Protein AF-A0A0T5X8V4-F1 (afdb_monomer_lite)

Secondary structure (DSSP, 8-state):
---GGGG------TT-HHHHS-HHHHHHHHHHHHHHHHH---HHHHHHHHHHHHHHHHHHT--HHHHHHHHHHHHHHHHHHHHHHHHHSTTHHHHHHHHHHHHHHHHHHHHHHHHHS-HHHHHHHHHHTT--HHHHHHHHHHHHHHHHHHHHHHHHHHHHHHTT----SSHHHHHHHHHHHHHHHHHHHHHHHHHHHHHHHTT--S--PPP-------HHHHHHHHHHHHHHHHGGG-

Organism: NCBI:txid592015

Radius of gyration: 22.68 Å; chains: 1; bounding box: 52×46×52 Å

InterPro domains:
  IPR003339 ABC/ECF transporter, transmembrane component [PF02361] (16-206)
  IPR003339 ABC/ECF transporter, transmembrane component [cd16914] (23-236)
  IPR012809 Cobalt ECF transporter T component CbiQ [TIGR02454] (22-202)
  IPR051611 Energy-coupling factor transporter component [PTHR34857] (12-236)

pLDDT: mean 85.08, std 11.89, range [42.22, 97.19]

Foldseek 3Di:
DPPCCVVPDPPQPPDFLLLLDQLLLLVVLLVLLLVQLVPDQDPVLLVLLLVLLVVLLVRLPPPVVVVVVVVVVVVVVLVVQVVPQVVPDDCSVVVSVSVNSSVNSSVSSVVSSPNNADPLSNLVSCVVVVNDQLVSVVVVCCVVCVVVLSVLLVVLVVVCVVVVDDDDPDPVNVVSVVVSVVVSVVVVVVVVVVVVVVCVVVVNPSGDDRDDDDRDDDPVSVVVSVVSVVSSVVSVVD

Sequence (238 aa):
MINVSYINYHSKPKGSFLERIPPYVKLLLTFSVALCVALLNSLMAQIFLLMYSIALVGLSGVPVKRLLKRLMAVDGFVLMLWLTLPFSSEGGVATATLITIRIHAAVLAFMALLQTTSMPEILQALCQLRFPSKLVALLHFTYRYIHVLAEEASRIHRSMALRGFEPSLNLRTFRAYGYLIGMLLLRSFVRSQRVYNAMLLRGFNGTYTFLTFKSRLSRPDFLKLAVLYALLVGCLMV

Structure (mmCIF, N/CA/C/O backbone):
data_AF-A0A0T5X8V4-F1
#
_entry.id   AF-A0A0T5X8V4-F1
#
loop_
_atom_site.group_PDB
_atom_site.id
_atom_site.type_symbol
_atom_site.label_atom_id
_atom_site.label_alt_id
_atom_site.label_comp_id
_atom_site.label_asym_id
_atom_site.label_entity_id
_atom_site.label_seq_id
_atom_site.pdbx_PDB_ins_code
_atom_site.Cartn_x
_atom_site.Cartn_y
_atom_site.Cartn_z
_atom_site.occupancy
_atom_site.B_iso_or_equiv
_atom_site.auth_seq_id
_atom_site.auth_comp_id
_atom_site.auth_asym_id
_atom_site.auth_atom_id
_atom_site.pdbx_PDB_model_num
ATOM 1 N N . MET A 1 1 ? -7.182 15.606 12.091 1.00 47.34 1 MET A N 1
ATOM 2 C CA . MET A 1 1 ? -7.275 15.651 10.610 1.00 47.34 1 MET A CA 1
ATOM 3 C C . MET A 1 1 ? -7.054 14.284 9.934 1.00 47.34 1 MET A C 1
ATOM 5 O O . MET A 1 1 ? -6.603 14.240 8.799 1.00 47.34 1 MET A O 1
ATOM 9 N N . ILE A 1 2 ? -7.419 13.149 10.554 1.00 42.22 2 ILE A N 1
ATOM 10 C CA . ILE A 1 2 ? -7.284 11.834 9.897 1.00 42.22 2 ILE A CA 1
ATOM 11 C C . ILE A 1 2 ? -8.612 11.495 9.217 1.00 42.22 2 ILE A C 1
ATOM 13 O O . ILE A 1 2 ? -9.464 10.805 9.773 1.00 42.22 2 ILE A O 1
ATOM 17 N N . ASN A 1 3 ? -8.825 12.047 8.023 1.00 45.09 3 ASN A N 1
ATOM 18 C CA . ASN A 1 3 ? -9.970 11.669 7.208 1.00 45.09 3 ASN A CA 1
ATOM 19 C C . ASN A 1 3 ? -9.673 10.313 6.544 1.00 45.09 3 ASN A C 1
ATOM 21 O O . ASN A 1 3 ? -9.071 10.243 5.479 1.00 45.09 3 ASN A O 1
ATOM 25 N N . VAL A 1 4 ? -10.079 9.220 7.189 1.00 54.28 4 VAL A N 1
ATOM 26 C CA . VAL A 1 4 ? -9.905 7.853 6.661 1.00 54.28 4 VAL A CA 1
ATOM 27 C C . VAL A 1 4 ? -10.948 7.507 5.589 1.00 54.28 4 VAL A C 1
ATOM 29 O O . VAL A 1 4 ? -10.882 6.438 4.984 1.00 54.28 4 VAL A O 1
ATOM 32 N N . SER A 1 5 ? -11.859 8.433 5.247 1.00 48.69 5 SER A N 1
ATOM 33 C CA . SER A 1 5 ? -12.747 8.240 4.090 1.00 48.69 5 SER A CA 1
ATOM 34 C C . SER A 1 5 ? -11.973 8.131 2.771 1.00 48.69 5 SER A C 1
ATOM 36 O O . SER A 1 5 ? -12.449 7.459 1.863 1.00 48.69 5 SER A O 1
ATOM 38 N N . TYR A 1 6 ? -10.734 8.647 2.695 1.00 48.97 6 TYR A N 1
ATOM 39 C CA . TYR A 1 6 ? -9.860 8.454 1.532 1.00 48.97 6 TYR A CA 1
ATOM 40 C C . TYR A 1 6 ? -9.371 6.999 1.344 1.00 48.97 6 TYR A C 1
ATOM 42 O O . TYR A 1 6 ? -8.784 6.690 0.311 1.00 48.97 6 TYR A O 1
ATOM 50 N N . ILE A 1 7 ? -9.589 6.092 2.306 1.00 49.06 7 ILE A N 1
ATOM 51 C CA . ILE A 1 7 ? -9.315 4.649 2.135 1.00 49.06 7 ILE A CA 1
ATOM 52 C C . ILE A 1 7 ? -10.503 3.940 1.453 1.00 49.06 7 ILE A C 1
ATOM 54 O O . ILE A 1 7 ? -10.342 2.869 0.874 1.00 49.06 7 ILE A O 1
ATOM 58 N N . ASN A 1 8 ? -11.682 4.570 1.422 1.00 48.00 8 ASN A N 1
ATOM 59 C CA . ASN A 1 8 ? -12.880 4.062 0.757 1.00 48.00 8 ASN A CA 1
ATOM 60 C C . ASN A 1 8 ? -13.023 4.677 -0.650 1.00 48.00 8 ASN A C 1
ATOM 62 O O . ASN A 1 8 ? -13.881 5.520 -0.895 1.00 48.00 8 ASN A O 1
ATOM 66 N N . TYR A 1 9 ? -12.190 4.255 -1.605 1.00 43.94 9 TYR A N 1
ATOM 67 C CA . TYR A 1 9 ? -12.380 4.604 -3.022 1.00 43.94 9 TYR A CA 1
ATOM 68 C C . TYR A 1 9 ? -12.682 3.373 -3.871 1.00 43.94 9 TYR A C 1
ATOM 70 O O . TYR A 1 9 ? -11.860 2.918 -4.663 1.00 43.94 9 TYR A O 1
ATOM 78 N N . HIS A 1 10 ? -13.913 2.876 -3.766 1.00 49.22 10 HIS A N 1
ATOM 79 C CA . HIS A 1 10 ? -14.505 2.024 -4.794 1.00 49.22 10 HIS A CA 1
ATOM 80 C C . HIS A 1 10 ? -15.364 2.861 -5.738 1.00 49.22 10 HIS A C 1
ATOM 82 O O . HIS A 1 10 ? -16.586 2.858 -5.662 1.00 49.22 10 HIS A O 1
ATOM 88 N N . SER A 1 11 ? -14.722 3.543 -6.686 1.00 45.75 11 SER A N 1
ATOM 89 C CA . SER A 1 11 ? -15.355 3.766 -7.986 1.00 45.75 11 SER A CA 1
ATOM 90 C C . SER A 1 11 ? -14.866 2.665 -8.916 1.00 45.75 11 SER A C 1
ATOM 92 O O . SER A 1 11 ? -13.907 2.852 -9.668 1.00 45.75 11 SER A O 1
ATOM 94 N N . LYS A 1 12 ? -15.481 1.479 -8.791 1.00 53.62 12 LYS A N 1
ATOM 95 C CA . LYS A 1 12 ? -15.349 0.426 -9.801 1.00 53.62 12 LYS A CA 1
ATOM 96 C C . LYS A 1 12 ? -15.896 1.003 -11.113 1.00 53.62 12 LYS A C 1
ATOM 98 O O . LYS A 1 12 ? -17.077 1.362 -11.149 1.00 53.62 12 LYS A O 1
ATOM 103 N N . PRO A 1 13 ? -15.076 1.168 -12.161 1.00 49.25 13 PRO A N 1
ATOM 104 C CA . PRO A 1 13 ? -15.591 1.519 -13.467 1.00 49.25 13 PRO A CA 1
ATOM 105 C C . PRO A 1 13 ? -16.346 0.288 -13.962 1.00 49.25 13 PRO A C 1
ATOM 107 O O . PRO A 1 13 ? -15.758 -0.776 -14.132 1.00 49.25 13 PRO A O 1
ATOM 110 N N . LYS A 1 14 ? -17.665 0.418 -14.113 1.00 52.25 14 LYS A N 1
ATOM 111 C CA . LYS A 1 14 ? -18.530 -0.686 -14.532 1.00 52.25 14 LYS A CA 1
ATOM 112 C C . LYS A 1 14 ? -18.103 -1.153 -15.929 1.00 52.25 14 LYS A C 1
ATOM 114 O O . LYS A 1 14 ? -18.226 -0.384 -16.879 1.00 52.25 14 LYS A O 1
ATOM 119 N N . GLY A 1 15 ? -17.651 -2.403 -16.060 1.00 59.28 15 GLY A N 1
ATOM 120 C CA . GLY A 1 15 ? -17.604 -3.095 -17.357 1.00 59.28 15 GLY A CA 1
ATOM 121 C C . GLY A 1 15 ? -16.233 -3.302 -18.009 1.00 59.28 15 GLY A C 1
ATOM 122 O O . GLY A 1 15 ? -16.195 -3.732 -19.161 1.00 59.28 15 GLY A O 1
ATOM 123 N N . SER A 1 16 ? -15.116 -3.065 -17.314 1.00 64.94 16 SER A N 1
ATOM 124 C CA . SER A 1 16 ? -13.793 -3.421 -17.857 1.00 64.94 16 SER A CA 1
ATOM 125 C C . SER A 1 16 ? -13.593 -4.947 -17.912 1.00 64.94 16 SER A C 1
ATOM 127 O O . SER A 1 16 ? -13.991 -5.678 -17.004 1.00 64.94 16 SER A O 1
ATOM 129 N N . PHE A 1 17 ? -12.919 -5.440 -18.958 1.00 70.19 17 PHE A N 1
ATOM 130 C CA . PHE A 1 17 ? -12.467 -6.834 -19.076 1.00 70.19 17 PHE A CA 1
ATOM 131 C C . PHE A 1 17 ? -11.700 -7.303 -17.828 1.00 70.19 17 PHE A C 1
ATOM 133 O O . PHE A 1 17 ? -11.955 -8.388 -17.301 1.00 70.19 17 PHE A O 1
ATOM 140 N N . LEU A 1 18 ? -10.823 -6.440 -17.305 1.00 71.69 18 LEU A N 1
ATOM 141 C CA . LEU A 1 18 ? -10.041 -6.713 -16.105 1.00 71.69 18 LEU A CA 1
ATOM 142 C C . LEU A 1 18 ? -10.905 -6.838 -14.854 1.00 71.69 18 LEU A C 1
ATOM 144 O O . LEU A 1 18 ? -10.413 -7.363 -13.872 1.00 71.69 18 LEU A O 1
ATOM 148 N N . GLU A 1 19 ? -12.163 -6.401 -14.833 1.00 73.62 19 GLU A N 1
ATOM 149 C CA . GLU A 1 19 ? -13.047 -6.600 -13.678 1.00 73.62 19 GLU A CA 1
ATOM 150 C C . GLU A 1 19 ? -13.484 -8.069 -13.552 1.00 73.62 19 GLU A C 1
ATOM 152 O O . GLU A 1 19 ? -13.532 -8.602 -12.444 1.00 73.62 19 GLU A O 1
ATOM 157 N N . ARG A 1 20 ? -13.729 -8.739 -14.687 1.00 76.12 20 ARG A N 1
ATOM 158 C CA . ARG A 1 20 ? -14.299 -10.099 -14.763 1.00 76.12 20 ARG A CA 1
ATOM 159 C C . ARG A 1 20 ? -13.310 -11.208 -14.418 1.00 76.12 20 ARG A C 1
ATOM 161 O O . ARG A 1 20 ? -13.725 -12.301 -14.034 1.00 76.12 20 ARG A O 1
ATOM 168 N N . ILE A 1 21 ? -12.017 -10.932 -14.573 1.00 81.44 21 ILE A N 1
ATOM 169 C CA . ILE A 1 21 ? -10.941 -11.870 -14.248 1.00 81.44 21 ILE A CA 1
ATOM 170 C C . ILE A 1 21 ? -10.976 -12.177 -12.739 1.00 81.44 21 ILE A C 1
ATOM 172 O O . ILE A 1 21 ? -11.235 -11.271 -11.940 1.00 81.44 21 ILE A O 1
ATOM 176 N N . PRO A 1 22 ? -10.697 -13.422 -12.312 1.00 84.31 22 PRO A N 1
ATOM 177 C CA . PRO A 1 22 ? -10.619 -13.746 -10.899 1.00 84.31 22 PRO A CA 1
ATOM 178 C C . PRO A 1 22 ? -9.550 -12.907 -10.178 1.00 84.31 22 PRO A C 1
ATOM 180 O O . PRO A 1 22 ? -8.448 -12.735 -10.708 1.00 84.31 22 PRO A O 1
ATOM 183 N N . PRO A 1 23 ? -9.817 -12.438 -8.947 1.00 84.62 23 PRO A N 1
ATOM 184 C CA . PRO A 1 23 ? -8.870 -11.634 -8.173 1.00 84.62 23 PRO A CA 1
ATOM 185 C C . PRO A 1 23 ? -7.486 -12.276 -7.991 1.00 84.62 23 PRO A C 1
ATOM 187 O O . PRO A 1 23 ? -6.476 -11.581 -8.085 1.00 84.62 23 PRO A O 1
ATOM 190 N N . TYR A 1 24 ? -7.419 -13.600 -7.794 1.00 87.06 24 TYR A N 1
ATOM 191 C CA . TYR A 1 24 ? -6.148 -14.315 -7.618 1.00 87.06 24 TYR A CA 1
ATOM 192 C C . TYR A 1 24 ? -5.245 -14.245 -8.851 1.00 87.06 24 TYR A C 1
ATOM 194 O O . TYR A 1 24 ? -4.032 -14.120 -8.707 1.00 87.06 24 TYR A O 1
ATOM 202 N N . VAL A 1 25 ? -5.823 -14.254 -10.057 1.00 88.81 25 VAL A N 1
ATOM 203 C CA . VAL A 1 25 ? -5.044 -14.170 -11.298 1.00 88.81 25 VAL A CA 1
ATOM 204 C C . VAL A 1 25 ? -4.472 -12.770 -11.475 1.00 88.81 25 VAL A C 1
ATOM 206 O O . VAL A 1 25 ? -3.301 -12.630 -11.804 1.00 88.81 25 VAL A O 1
ATOM 209 N N . LYS A 1 26 ? -5.257 -11.723 -11.194 1.00 89.06 26 LYS A N 1
ATOM 210 C CA . LYS A 1 26 ? -4.759 -10.338 -11.244 1.00 89.06 26 LYS A CA 1
ATOM 211 C C . LYS A 1 26 ? -3.630 -10.119 -10.241 1.00 89.06 26 LYS A C 1
ATOM 213 O O . LYS A 1 26 ? -2.649 -9.464 -10.568 1.00 89.06 26 LYS A O 1
ATOM 218 N N . LEU A 1 27 ? -3.758 -10.681 -9.038 1.00 90.94 27 LEU A N 1
ATOM 219 C CA . LEU A 1 27 ? -2.730 -10.574 -8.008 1.00 90.94 27 LEU A CA 1
ATOM 220 C C . LEU A 1 27 ? -1.433 -11.275 -8.434 1.00 90.94 27 LEU A C 1
ATOM 222 O O . LEU A 1 27 ? -0.368 -10.670 -8.337 1.00 90.94 27 LEU A O 1
ATOM 226 N N . LEU A 1 28 ? -1.525 -12.500 -8.964 1.00 92.25 28 LEU A N 1
ATOM 227 C CA . LEU A 1 28 ? -0.372 -13.218 -9.518 1.00 92.25 28 LEU A CA 1
ATOM 228 C C . LEU A 1 28 ? 0.268 -12.461 -10.680 1.00 92.25 28 LEU A C 1
ATOM 230 O O . LEU A 1 28 ? 1.488 -12.390 -10.757 1.00 92.25 28 LEU A O 1
ATOM 234 N N . LEU A 1 29 ? -0.545 -11.869 -11.550 1.00 91.31 29 LEU A N 1
ATOM 235 C CA . LEU A 1 29 ? -0.077 -11.087 -12.682 1.00 91.31 29 LEU A CA 1
ATOM 236 C C . LEU A 1 29 ? 0.679 -9.825 -12.248 1.00 91.31 29 LEU A C 1
ATOM 238 O O . LEU A 1 29 ? 1.770 -9.542 -12.735 1.00 91.31 29 LEU A O 1
ATOM 242 N N . THR A 1 30 ? 0.115 -9.041 -11.332 1.00 91.62 30 THR A N 1
ATOM 243 C CA . THR A 1 30 ? 0.793 -7.845 -10.819 1.00 91.62 30 THR A CA 1
ATOM 244 C C . THR A 1 30 ? 2.065 -8.225 -10.065 1.00 91.62 30 THR A C 1
ATOM 246 O O . THR A 1 30 ? 3.077 -7.540 -10.199 1.00 91.62 30 THR A O 1
ATOM 249 N N . PHE A 1 31 ? 2.043 -9.336 -9.323 1.00 92.88 31 PHE A N 1
ATOM 250 C CA . PHE A 1 31 ? 3.228 -9.867 -8.657 1.00 92.88 31 PHE A CA 1
ATOM 251 C C . PHE A 1 31 ? 4.304 -10.311 -9.658 1.00 92.88 31 PHE A C 1
ATOM 253 O O . PHE A 1 31 ? 5.470 -9.971 -9.470 1.00 92.88 31 PHE A O 1
ATOM 260 N N . SER A 1 32 ? 3.937 -10.991 -10.750 1.00 92.06 32 SER A N 1
ATOM 261 C CA . SER A 1 32 ? 4.897 -11.391 -11.785 1.00 92.06 32 SER A CA 1
ATOM 262 C C . SER A 1 32 ? 5.498 -10.184 -12.502 1.00 92.06 32 SER A C 1
ATOM 264 O O . SER A 1 32 ? 6.702 -10.166 -12.725 1.00 92.06 32 SER A O 1
ATOM 266 N N . VAL A 1 33 ? 4.709 -9.140 -12.790 1.00 92.38 33 VAL A N 1
ATOM 267 C CA . VAL A 1 33 ? 5.245 -7.877 -13.335 1.00 92.38 33 VAL A CA 1
ATOM 268 C C . VAL A 1 33 ? 6.242 -7.254 -12.367 1.00 92.38 33 VAL A C 1
ATOM 270 O O . VAL A 1 33 ? 7.341 -6.900 -12.780 1.00 92.38 33 VAL A O 1
ATOM 273 N N . ALA A 1 34 ? 5.890 -7.139 -11.083 1.00 92.81 34 ALA A N 1
ATOM 274 C CA . ALA A 1 34 ? 6.783 -6.572 -10.076 1.00 92.81 34 ALA A CA 1
ATOM 275 C C . ALA A 1 34 ? 8.090 -7.373 -9.952 1.00 92.81 34 ALA A C 1
ATOM 277 O O . ALA A 1 34 ? 9.163 -6.780 -9.849 1.00 92.81 34 ALA A O 1
ATOM 278 N N . LEU A 1 35 ? 8.010 -8.706 -10.025 1.00 92.88 35 LEU A N 1
ATOM 279 C CA . LEU A 1 35 ? 9.174 -9.587 -10.010 1.00 92.88 35 LEU A CA 1
ATOM 280 C C . LEU A 1 35 ? 10.052 -9.393 -11.256 1.00 92.88 35 LEU A C 1
ATOM 282 O O . LEU A 1 35 ? 11.258 -9.216 -11.117 1.00 92.88 35 LEU A O 1
ATOM 286 N N . CYS A 1 36 ? 9.466 -9.355 -12.457 1.00 91.88 36 CYS A N 1
ATOM 287 C CA . CYS A 1 36 ? 10.204 -9.079 -13.694 1.00 91.88 36 CYS A CA 1
ATOM 288 C C . CYS A 1 36 ? 10.880 -7.705 -13.642 1.00 91.88 36 CYS A C 1
ATOM 290 O O . CYS A 1 36 ? 12.066 -7.584 -13.932 1.00 91.88 36 CYS A O 1
ATOM 292 N N . VAL A 1 37 ? 10.154 -6.679 -13.198 1.00 91.81 37 VAL A N 1
ATOM 293 C CA . VAL A 1 37 ? 10.684 -5.322 -13.031 1.00 91.81 37 VAL A CA 1
ATOM 294 C C . VAL A 1 37 ? 11.866 -5.302 -12.052 1.00 91.81 37 VAL A C 1
ATOM 296 O O . VAL A 1 37 ? 12.832 -4.578 -12.295 1.00 91.81 37 VAL A O 1
ATOM 299 N N . ALA A 1 38 ? 11.825 -6.093 -10.976 1.00 90.19 38 ALA A N 1
ATOM 300 C CA . ALA A 1 38 ? 12.898 -6.176 -9.986 1.00 90.19 38 ALA A CA 1
ATOM 301 C C . ALA A 1 38 ? 14.129 -6.959 -10.477 1.00 90.19 38 ALA A C 1
ATOM 303 O O . ALA A 1 38 ? 15.253 -6.559 -10.179 1.00 90.19 38 ALA A O 1
ATOM 304 N N . LEU A 1 39 ? 13.929 -8.053 -11.217 1.00 90.50 39 LEU A N 1
ATOM 305 C CA . LEU A 1 39 ? 15.008 -8.944 -11.654 1.00 90.50 39 LEU A CA 1
ATOM 306 C C . LEU A 1 39 ? 15.696 -8.475 -12.945 1.00 90.50 39 LEU A C 1
ATOM 308 O O . LEU A 1 39 ? 16.901 -8.673 -13.096 1.00 90.50 39 LEU A O 1
ATOM 312 N N . LEU A 1 40 ? 14.962 -7.858 -13.877 1.00 88.81 40 LEU A N 1
ATOM 313 C CA . LEU A 1 40 ? 15.503 -7.483 -15.184 1.00 88.81 40 LEU A CA 1
ATOM 314 C C . LEU A 1 40 ? 16.162 -6.103 -15.127 1.00 88.81 40 LEU A C 1
ATOM 316 O O . LEU A 1 40 ? 15.531 -5.091 -14.804 1.00 88.81 40 LEU A O 1
ATOM 320 N N . ASN A 1 41 ? 17.446 -6.072 -15.484 1.00 85.25 41 ASN A N 1
ATOM 321 C CA . ASN A 1 41 ? 18.256 -4.855 -15.556 1.00 85.25 41 ASN A CA 1
ATOM 322 C C . ASN A 1 41 ? 18.461 -4.353 -16.996 1.00 85.25 41 ASN A C 1
ATOM 324 O O . ASN A 1 41 ? 19.053 -3.294 -17.182 1.00 85.25 41 ASN A O 1
ATOM 328 N N . SER A 1 42 ? 17.975 -5.073 -18.014 1.00 89.06 42 SER A N 1
ATOM 329 C CA . SER A 1 42 ? 18.061 -4.627 -19.406 1.00 89.06 42 SER A CA 1
ATOM 330 C C . SER A 1 42 ? 17.094 -3.464 -19.664 1.00 89.06 42 SER A C 1
ATOM 332 O O . SER A 1 42 ? 15.911 -3.515 -19.317 1.00 89.06 42 SER A O 1
ATOM 334 N N . LEU A 1 43 ? 17.593 -2.396 -20.298 1.00 87.88 43 LEU A N 1
ATOM 335 C CA . LEU A 1 43 ? 16.791 -1.206 -20.611 1.00 87.88 43 LEU A CA 1
ATOM 336 C C . LEU A 1 43 ? 15.603 -1.553 -21.523 1.00 87.88 43 LEU A C 1
ATOM 338 O O . LEU A 1 43 ? 14.491 -1.074 -21.305 1.00 87.88 43 LEU A O 1
ATOM 342 N N . MET A 1 44 ? 15.824 -2.430 -22.506 1.00 90.12 44 MET A N 1
ATOM 343 C CA . MET A 1 44 ? 14.786 -2.863 -23.445 1.00 90.12 44 MET A CA 1
ATOM 344 C C . MET A 1 44 ? 13.646 -3.609 -22.746 1.00 90.12 44 MET A C 1
ATOM 346 O O . MET A 1 44 ? 12.478 -3.290 -22.980 1.00 90.12 44 MET A O 1
ATOM 350 N N . ALA A 1 45 ? 13.956 -4.522 -21.821 1.00 90.69 45 ALA A N 1
ATOM 351 C CA . ALA A 1 45 ? 12.926 -5.215 -21.055 1.00 90.69 45 ALA A CA 1
ATOM 352 C C . ALA A 1 45 ? 12.136 -4.267 -20.144 1.00 90.69 45 ALA A C 1
ATOM 354 O O . ALA A 1 45 ? 10.925 -4.416 -19.983 1.00 90.69 45 ALA A O 1
ATOM 355 N N . GLN A 1 46 ? 12.780 -3.248 -19.573 1.00 90.69 46 GLN A N 1
ATOM 356 C CA . GLN A 1 46 ? 12.078 -2.265 -18.747 1.00 90.69 46 GLN A CA 1
ATOM 357 C C . GLN A 1 46 ? 11.141 -1.368 -19.555 1.00 90.69 46 GLN A C 1
ATOM 359 O O . GLN A 1 46 ? 10.026 -1.101 -19.105 1.00 90.69 46 GLN A O 1
ATOM 364 N N . ILE A 1 47 ? 11.547 -0.947 -20.757 1.00 92.31 47 ILE A N 1
ATOM 365 C CA . ILE A 1 47 ? 10.666 -0.216 -21.681 1.00 92.31 47 ILE A CA 1
ATOM 366 C C . ILE A 1 47 ? 9.464 -1.091 -22.053 1.00 92.31 47 ILE A C 1
ATOM 368 O O . ILE A 1 47 ? 8.323 -0.624 -22.027 1.00 92.31 47 ILE A O 1
ATOM 372 N N . PHE A 1 48 ? 9.693 -2.376 -22.326 1.00 92.56 48 PHE A N 1
ATOM 373 C CA . PHE A 1 48 ? 8.623 -3.326 -22.608 1.00 92.56 48 PHE A CA 1
ATOM 374 C C . PHE A 1 48 ? 7.651 -3.480 -21.422 1.00 92.56 48 PHE A C 1
ATOM 376 O O . PHE A 1 48 ? 6.435 -3.388 -21.601 1.00 92.56 48 PHE A O 1
ATOM 383 N N . LEU A 1 49 ? 8.163 -3.625 -20.195 1.00 92.06 49 LEU A N 1
ATOM 384 C CA . LEU A 1 49 ? 7.352 -3.699 -18.969 1.00 92.06 49 LEU A CA 1
ATOM 385 C C . LEU A 1 49 ? 6.580 -2.404 -18.688 1.00 92.06 49 LEU A C 1
ATOM 387 O O . LEU A 1 49 ? 5.451 -2.454 -18.185 1.00 92.06 49 LEU A O 1
ATOM 391 N N . LEU A 1 50 ? 7.152 -1.247 -19.025 1.00 93.25 50 LEU A N 1
ATOM 392 C CA . LEU A 1 50 ? 6.464 0.036 -18.940 1.00 93.25 50 LEU A CA 1
ATOM 393 C C . LEU A 1 50 ? 5.281 0.077 -19.913 1.00 93.25 50 LEU A C 1
ATOM 395 O O . LEU A 1 50 ? 4.159 0.351 -19.488 1.00 93.25 50 LEU A O 1
ATOM 399 N N . MET A 1 51 ? 5.504 -0.267 -21.183 1.00 92.75 51 MET A N 1
ATOM 400 C CA . MET A 1 51 ? 4.449 -0.329 -22.203 1.00 92.75 51 MET A CA 1
ATOM 401 C C . MET A 1 51 ? 3.341 -1.312 -21.817 1.00 92.75 51 MET A C 1
ATOM 403 O O . MET A 1 51 ? 2.153 -0.992 -21.904 1.00 92.75 51 MET A O 1
ATOM 407 N N . TYR A 1 52 ? 3.724 -2.478 -21.304 1.00 91.81 52 TYR A N 1
ATOM 408 C CA . TYR A 1 52 ? 2.798 -3.469 -20.772 1.00 91.81 52 TYR A CA 1
ATOM 409 C C . TYR A 1 52 ? 1.948 -2.913 -19.615 1.00 91.81 52 TYR A C 1
ATOM 411 O O . TYR A 1 52 ? 0.726 -3.077 -19.585 1.00 91.81 52 TYR A O 1
ATOM 419 N N . SER A 1 53 ? 2.570 -2.190 -18.682 1.00 91.31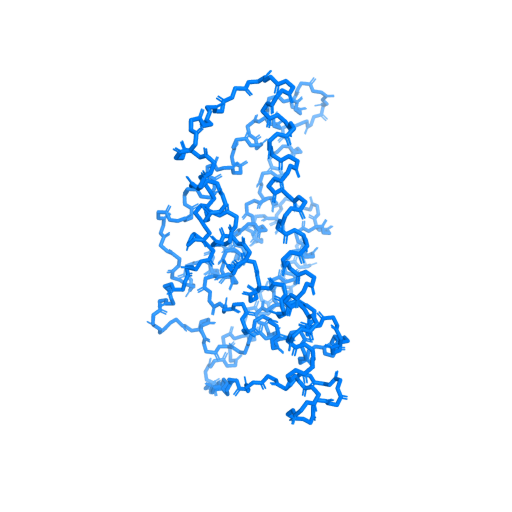 53 SER A N 1
ATOM 420 C CA . SER A 1 53 ? 1.874 -1.594 -17.536 1.00 91.31 53 SER A CA 1
ATOM 421 C C . SER A 1 53 ? 0.949 -0.442 -17.946 1.00 91.31 53 SER A C 1
ATOM 423 O O . SER A 1 53 ? -0.145 -0.307 -17.395 1.00 91.31 53 SER A O 1
ATOM 425 N N . ILE A 1 54 ? 1.330 0.347 -18.956 1.00 91.50 54 ILE A N 1
ATOM 426 C CA . ILE A 1 54 ? 0.461 1.363 -19.571 1.00 91.50 54 ILE A CA 1
ATOM 427 C C . ILE A 1 54 ? -0.773 0.697 -20.193 1.00 91.50 54 ILE A C 1
ATOM 429 O O . ILE A 1 54 ? -1.894 1.156 -19.961 1.00 91.50 54 ILE A O 1
ATOM 433 N N . ALA A 1 55 ? -0.601 -0.416 -20.913 1.00 89.94 55 ALA A N 1
ATOM 434 C CA . ALA A 1 55 ? -1.717 -1.166 -21.488 1.00 89.94 55 ALA A CA 1
ATOM 435 C C . ALA A 1 55 ? -2.675 -1.699 -20.404 1.00 89.94 55 ALA A C 1
ATOM 437 O O . ALA A 1 55 ? -3.894 -1.566 -20.540 1.00 89.94 55 ALA A O 1
ATOM 438 N N . LEU A 1 56 ? -2.155 -2.222 -19.285 1.00 87.75 56 LEU A N 1
ATOM 439 C CA . LEU A 1 56 ? -2.974 -2.633 -18.133 1.00 87.75 56 LEU A CA 1
ATOM 440 C C . LEU A 1 56 ? -3.778 -1.46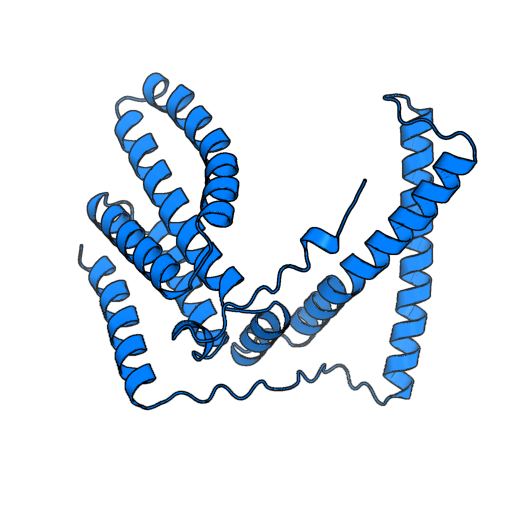9 -17.535 1.00 87.75 56 LEU A C 1
ATOM 442 O O . LEU A 1 56 ? -4.949 -1.628 -17.174 1.00 87.75 56 LEU A O 1
ATOM 446 N N . VAL A 1 57 ? -3.170 -0.287 -17.431 1.00 88.12 57 VAL A N 1
ATOM 447 C CA . VAL A 1 57 ? -3.845 0.921 -16.935 1.00 88.12 57 VAL A CA 1
ATOM 448 C C . VAL A 1 57 ? -4.935 1.392 -17.903 1.00 88.12 57 VAL A C 1
ATOM 450 O O . VAL A 1 57 ? -6.044 1.709 -17.465 1.00 88.12 57 VAL A O 1
ATOM 453 N N . GLY A 1 58 ? -4.669 1.354 -19.211 1.00 85.12 58 GLY A N 1
ATOM 454 C CA . GLY A 1 58 ? -5.661 1.655 -20.245 1.00 85.12 58 GLY A CA 1
ATOM 455 C C . GLY A 1 58 ? -6.859 0.705 -20.194 1.00 85.12 58 GLY A C 1
ATOM 456 O O . GLY A 1 58 ? -8.009 1.144 -20.199 1.00 85.12 58 GLY A O 1
ATOM 457 N N . LEU A 1 59 ? -6.604 -0.596 -20.039 1.00 83.75 59 LEU A N 1
ATOM 458 C CA . LEU A 1 59 ? -7.655 -1.606 -19.920 1.00 83.75 59 LEU A CA 1
ATOM 459 C C . LEU A 1 59 ? -8.446 -1.484 -18.607 1.00 83.75 59 LEU A C 1
ATOM 461 O O . LEU A 1 59 ? -9.636 -1.795 -18.587 1.00 83.75 59 LEU A O 1
ATOM 465 N N . SER A 1 60 ? -7.826 -1.054 -17.504 1.00 80.00 60 SER A N 1
ATOM 466 C CA . SER A 1 60 ? -8.481 -0.963 -16.184 1.00 80.00 60 SER A CA 1
ATOM 467 C C . SER A 1 60 ? -9.378 0.267 -16.013 1.00 80.00 60 SER A C 1
ATOM 469 O O . SER A 1 60 ? -10.133 0.332 -15.040 1.00 80.00 60 SER A O 1
ATOM 471 N N . GLY A 1 61 ? -9.340 1.225 -16.946 1.00 76.75 61 GLY A N 1
ATOM 472 C CA . GLY A 1 61 ? -10.188 2.419 -16.896 1.00 76.75 61 GLY A CA 1
ATOM 473 C C . GLY A 1 61 ? -9.860 3.335 -15.714 1.00 76.75 61 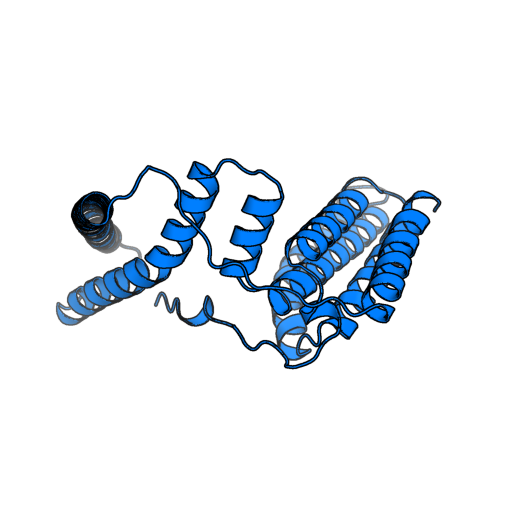GLY A C 1
ATOM 474 O O . GLY A 1 61 ? -10.756 3.932 -15.110 1.00 76.75 61 GLY A O 1
ATOM 475 N N . VAL A 1 62 ? -8.581 3.422 -15.331 1.00 77.44 62 VAL A N 1
ATOM 476 C CA . VAL A 1 62 ? -8.132 4.350 -14.283 1.00 77.44 62 VAL A CA 1
ATOM 477 C C . VAL A 1 62 ? -8.349 5.786 -14.780 1.00 77.44 62 VAL A C 1
ATOM 479 O O . VAL A 1 62 ? -7.840 6.147 -15.839 1.00 77.44 62 VAL A O 1
ATOM 482 N N . PRO A 1 63 ? -9.060 6.659 -14.042 1.00 80.12 63 PRO A N 1
ATOM 483 C CA . PRO A 1 63 ? -9.209 8.045 -14.451 1.00 80.12 63 PRO A CA 1
ATOM 484 C C . PRO A 1 63 ? -7.853 8.746 -14.381 1.00 80.12 63 PRO A C 1
ATOM 486 O O . PRO A 1 63 ? -7.188 8.739 -13.340 1.00 80.12 63 PRO A O 1
ATOM 489 N N . VAL A 1 64 ? -7.486 9.406 -15.479 1.00 78.88 64 VAL A N 1
ATOM 490 C CA . VAL A 1 64 ? -6.175 10.043 -15.691 1.00 78.88 64 VAL A CA 1
ATOM 491 C C . VAL A 1 64 ? -5.801 10.995 -14.550 1.00 78.88 64 VAL A C 1
ATOM 493 O O . VAL A 1 64 ? -4.661 11.005 -14.098 1.00 78.88 64 VAL A O 1
ATOM 496 N N . LYS A 1 65 ? -6.779 11.717 -13.982 1.00 81.62 65 LYS A N 1
ATOM 497 C CA . LYS A 1 65 ? -6.561 12.615 -12.832 1.00 81.62 65 LYS A CA 1
ATOM 498 C C . LYS A 1 65 ? -6.002 11.891 -11.596 1.00 81.62 65 LYS A C 1
ATOM 500 O O . LYS A 1 65 ? -5.162 12.446 -10.891 1.00 81.62 65 LYS A O 1
ATOM 505 N N . ARG A 1 66 ? -6.457 10.659 -11.315 1.00 77.50 66 ARG A N 1
ATOM 506 C CA . ARG A 1 66 ? -5.944 9.855 -10.185 1.00 77.50 66 ARG A CA 1
ATOM 507 C C . ARG A 1 66 ? -4.537 9.355 -10.457 1.00 77.50 66 ARG A C 1
ATOM 509 O O . ARG A 1 66 ? -3.723 9.341 -9.537 1.00 77.50 66 ARG A O 1
ATOM 516 N N . LEU A 1 67 ? -4.282 8.951 -11.699 1.00 82.69 67 LEU A N 1
ATOM 517 C CA . LEU A 1 67 ? -2.968 8.498 -12.118 1.00 82.69 67 LEU A CA 1
ATOM 518 C C . LEU A 1 67 ? -1.944 9.625 -11.958 1.00 82.69 67 LEU A C 1
ATOM 520 O O . LEU A 1 67 ? -0.966 9.448 -11.241 1.00 82.69 67 LEU A O 1
ATOM 524 N N . LEU A 1 68 ? -2.234 10.806 -12.511 1.00 85.12 68 LEU A N 1
ATOM 525 C CA . LEU A 1 68 ? -1.326 11.950 -12.474 1.00 85.12 68 LEU A CA 1
ATOM 526 C C . LEU A 1 68 ? -1.010 12.395 -11.042 1.00 85.12 68 LEU A C 1
ATOM 528 O O . LEU A 1 68 ? 0.152 12.552 -10.697 1.00 85.12 68 LEU A O 1
ATOM 532 N N . LYS A 1 69 ? -2.019 12.508 -10.165 1.00 85.62 69 LYS A N 1
ATOM 533 C CA . LYS A 1 69 ? -1.793 12.902 -8.763 1.00 85.62 69 LYS A CA 1
ATOM 534 C C . LYS A 1 69 ? -0.862 11.939 -8.016 1.00 85.62 69 LYS A C 1
ATOM 536 O O . LYS A 1 69 ? -0.119 12.369 -7.139 1.00 85.62 69 LYS A O 1
ATOM 541 N N . ARG A 1 70 ? -0.934 10.637 -8.314 1.00 84.12 70 ARG A N 1
ATOM 542 C CA . ARG A 1 70 ? -0.064 9.639 -7.677 1.00 84.12 70 ARG A CA 1
ATOM 543 C C . ARG A 1 70 ? 1.321 9.590 -8.317 1.00 84.12 70 ARG A C 1
ATOM 545 O O . ARG A 1 70 ? 2.282 9.447 -7.572 1.00 84.12 70 ARG A O 1
ATOM 552 N N . LEU A 1 71 ? 1.419 9.755 -9.637 1.00 87.19 71 LEU A N 1
ATOM 553 C CA . LEU A 1 71 ? 2.705 9.892 -10.323 1.00 87.19 71 LEU A CA 1
ATOM 554 C C . LEU A 1 71 ? 3.467 11.113 -9.806 1.00 87.19 71 LEU A C 1
ATOM 556 O O . LEU A 1 71 ? 4.584 10.939 -9.357 1.00 87.19 71 LEU A O 1
ATOM 560 N N . MET A 1 72 ? 2.818 12.272 -9.646 1.00 87.38 72 MET A N 1
ATOM 561 C CA . MET A 1 72 ? 3.456 13.471 -9.078 1.00 87.38 72 MET A CA 1
ATOM 562 C C . MET A 1 72 ? 4.096 13.244 -7.697 1.00 87.38 72 MET A C 1
ATOM 564 O O . MET A 1 72 ? 5.135 13.821 -7.389 1.00 87.38 72 MET A O 1
ATOM 568 N N . ALA A 1 73 ? 3.485 12.413 -6.844 1.00 85.25 73 ALA A N 1
ATOM 569 C CA . ALA A 1 73 ? 4.057 12.086 -5.537 1.00 85.25 73 ALA A CA 1
ATOM 570 C C . ALA A 1 73 ? 5.325 11.222 -5.659 1.00 85.25 73 ALA A C 1
ATOM 572 O O . ALA A 1 73 ? 6.247 11.362 -4.859 1.00 85.25 73 ALA A O 1
ATOM 573 N N . VAL A 1 74 ? 5.364 10.339 -6.657 1.00 88.50 74 VAL A N 1
ATOM 574 C CA . VAL A 1 74 ? 6.518 9.490 -6.976 1.00 88.50 74 VAL A CA 1
ATOM 575 C C . VAL A 1 74 ? 7.605 10.297 -7.691 1.00 88.50 74 VAL A C 1
ATOM 577 O O . VAL A 1 74 ? 8.783 10.144 -7.376 1.00 88.50 74 VAL A O 1
ATOM 580 N N . ASP A 1 75 ? 7.216 11.208 -8.579 1.00 88.31 75 ASP A N 1
ATOM 581 C CA . ASP A 1 75 ? 8.115 12.084 -9.325 1.00 88.31 75 ASP A CA 1
ATOM 582 C C . ASP A 1 75 ? 8.940 12.970 -8.393 1.00 88.31 75 ASP A C 1
ATOM 584 O O . ASP A 1 75 ? 10.117 13.190 -8.651 1.00 88.31 75 ASP A O 1
ATOM 588 N N . GLY A 1 76 ? 8.385 13.397 -7.252 1.00 88.19 76 GLY A N 1
ATOM 589 C CA . GLY A 1 76 ? 9.151 14.107 -6.222 1.00 88.19 76 GLY A CA 1
ATOM 590 C C . GLY A 1 76 ? 10.379 13.323 -5.734 1.00 88.19 76 GLY A C 1
ATOM 591 O O . GLY A 1 76 ? 11.456 13.893 -5.573 1.00 88.19 76 GLY A O 1
ATOM 592 N N . PHE A 1 77 ? 10.247 12.004 -5.562 1.00 86.94 77 PHE A N 1
ATOM 593 C CA . PHE A 1 77 ? 11.369 11.130 -5.207 1.00 86.94 77 PHE A CA 1
ATOM 594 C C . PHE A 1 77 ? 12.315 10.896 -6.396 1.00 86.94 77 PHE A C 1
ATOM 596 O O . PHE A 1 77 ? 13.534 10.924 -6.236 1.00 86.94 77 PHE A O 1
ATOM 603 N N . VAL A 1 78 ? 11.772 10.718 -7.603 1.00 89.25 78 VAL A N 1
ATOM 604 C CA . VAL A 1 78 ? 12.568 10.519 -8.828 1.00 89.25 78 VAL A CA 1
ATOM 605 C C . VAL A 1 78 ? 13.419 11.750 -9.159 1.00 89.25 78 VAL A C 1
ATOM 607 O O . VAL A 1 78 ? 14.577 11.602 -9.543 1.00 89.25 78 VAL A O 1
ATOM 610 N N . LEU A 1 79 ? 12.896 12.960 -8.957 1.00 90.25 79 LEU A N 1
ATOM 611 C CA . LEU A 1 79 ? 13.634 14.211 -9.149 1.00 90.25 79 LEU A CA 1
ATOM 612 C C . LEU A 1 79 ? 14.864 14.288 -8.237 1.00 90.25 79 LEU A C 1
ATOM 614 O O . LEU A 1 79 ? 15.939 14.685 -8.681 1.00 90.25 79 LEU A O 1
ATOM 618 N N . MET A 1 80 ? 14.737 13.846 -6.983 1.00 87.81 80 MET A N 1
ATOM 619 C CA . MET A 1 80 ? 15.868 13.775 -6.054 1.00 87.81 80 MET A CA 1
ATOM 620 C C . MET A 1 80 ? 16.938 12.773 -6.524 1.00 87.81 80 MET A C 1
ATOM 622 O O . MET A 1 80 ? 18.135 13.037 -6.390 1.00 87.81 80 MET A O 1
ATOM 626 N N . LEU A 1 81 ? 16.536 11.648 -7.125 1.00 88.12 81 LEU A N 1
ATOM 627 C CA . LEU A 1 81 ? 17.475 10.688 -7.717 1.00 88.12 81 LEU A CA 1
ATOM 628 C C . LEU A 1 81 ? 18.211 11.282 -8.922 1.00 88.12 81 LEU A C 1
ATOM 630 O O . LEU A 1 81 ? 19.429 11.147 -9.023 1.00 88.12 81 LEU A O 1
ATOM 634 N N . TRP A 1 82 ? 17.498 11.984 -9.802 1.00 89.50 82 TRP A N 1
ATOM 635 C CA . TRP A 1 82 ? 18.099 12.682 -10.942 1.00 89.50 82 TRP A CA 1
ATOM 636 C C . TRP A 1 82 ? 19.053 13.803 -10.528 1.00 89.50 82 TRP A C 1
ATOM 638 O O . TRP A 1 82 ? 19.998 14.085 -11.254 1.00 89.50 82 TRP A O 1
ATOM 648 N N . LEU A 1 83 ? 18.846 14.418 -9.363 1.00 88.75 83 LEU A N 1
ATOM 649 C CA . LEU A 1 83 ? 19.754 15.437 -8.842 1.00 88.75 83 LEU A CA 1
ATOM 650 C C . LEU A 1 83 ? 21.032 14.847 -8.230 1.00 88.75 83 LEU A C 1
ATOM 652 O O . LEU A 1 83 ? 22.051 15.520 -8.198 1.00 88.75 83 LEU A O 1
ATOM 656 N N . THR A 1 84 ? 20.994 13.616 -7.723 1.00 88.69 84 THR A N 1
ATOM 657 C CA . THR A 1 84 ? 22.111 13.027 -6.961 1.00 88.69 84 THR A CA 1
ATOM 658 C C . THR A 1 84 ? 22.945 12.044 -7.784 1.00 88.69 84 THR A C 1
ATOM 660 O O . THR A 1 84 ? 24.173 12.092 -7.745 1.00 88.69 84 THR A O 1
ATOM 663 N N . LEU A 1 85 ? 22.307 11.170 -8.567 1.00 87.12 85 LEU A N 1
ATOM 664 C CA . LEU A 1 85 ? 22.983 10.068 -9.261 1.00 87.12 85 LEU A CA 1
ATOM 665 C C . LEU A 1 85 ? 23.933 10.507 -10.387 1.00 87.12 85 LEU A C 1
ATOM 667 O O . LEU A 1 85 ? 25.039 9.962 -10.436 1.00 87.12 85 LEU A O 1
ATOM 671 N N . PRO A 1 86 ? 23.585 11.473 -11.263 1.00 87.25 86 PRO A N 1
ATOM 672 C CA . PRO A 1 86 ? 24.486 11.922 -12.326 1.00 87.25 86 PRO A CA 1
ATOM 673 C C . PRO A 1 86 ? 25.795 12.525 -11.809 1.00 87.25 86 PRO A C 1
ATOM 675 O O . PRO A 1 86 ? 26.810 12.419 -12.484 1.00 87.25 86 PRO A O 1
ATOM 678 N N . PHE A 1 87 ? 25.784 13.121 -10.613 1.00 83.62 87 PHE A N 1
ATOM 679 C CA . PHE A 1 87 ? 26.972 13.718 -9.996 1.00 83.62 87 PHE A CA 1
ATOM 680 C C . PHE A 1 87 ? 27.806 12.711 -9.193 1.00 83.62 87 PHE A C 1
ATOM 682 O O . PHE A 1 87 ? 28.969 12.976 -8.909 1.00 83.62 87 PHE A O 1
ATOM 689 N N . SER A 1 88 ? 27.229 11.565 -8.815 1.00 83.50 88 SER A N 1
ATOM 690 C CA . SER A 1 88 ? 27.879 10.592 -7.930 1.00 83.50 88 SER A CA 1
ATOM 691 C C . SER A 1 88 ? 28.615 9.463 -8.660 1.00 83.50 88 SER A C 1
ATOM 693 O O . SER A 1 88 ? 29.402 8.770 -8.020 1.00 83.50 88 SER A O 1
ATOM 695 N N . SER A 1 89 ? 28.341 9.209 -9.945 1.00 80.94 89 SER A N 1
ATOM 696 C CA . SER A 1 89 ? 28.940 8.078 -10.673 1.00 80.94 89 SER A CA 1
ATOM 697 C C . SER A 1 89 ? 29.017 8.307 -12.182 1.00 80.94 89 SER A C 1
ATOM 699 O O . SER A 1 89 ? 28.092 8.866 -12.781 1.00 80.94 89 SER A O 1
ATOM 701 N N . GLU A 1 90 ? 30.079 7.800 -12.812 1.00 75.38 90 GLU A N 1
ATOM 702 C CA . GLU A 1 90 ? 30.165 7.670 -14.268 1.00 75.38 90 GLU A CA 1
ATOM 703 C C . GLU A 1 90 ? 29.097 6.664 -14.732 1.00 75.38 90 GLU A C 1
ATOM 705 O O . GLU A 1 90 ? 29.152 5.479 -14.412 1.00 75.38 90 GLU A O 1
ATOM 710 N N . GLY A 1 91 ? 28.051 7.153 -15.407 1.00 83.62 91 GLY A N 1
ATOM 711 C CA . GLY A 1 91 ? 26.863 6.360 -15.766 1.00 83.62 91 GLY A CA 1
ATOM 712 C C . GLY A 1 91 ? 25.617 6.631 -14.913 1.00 83.62 91 GLY A C 1
ATOM 713 O O . GLY A 1 91 ? 24.570 6.020 -15.143 1.00 83.62 91 GLY A O 1
ATOM 714 N N . GLY A 1 92 ? 25.667 7.595 -13.988 1.00 86.31 92 GLY A N 1
ATOM 715 C CA . GLY A 1 92 ? 24.533 7.961 -13.134 1.00 86.31 92 GLY A CA 1
ATOM 716 C C . GLY A 1 92 ? 23.248 8.322 -13.890 1.00 86.31 92 GLY A C 1
ATOM 717 O O . GLY A 1 92 ? 22.156 8.026 -13.412 1.00 86.31 92 GLY A O 1
ATOM 718 N N . VAL A 1 93 ? 23.357 8.878 -15.103 1.00 87.81 93 VAL A N 1
ATOM 719 C CA . VAL A 1 93 ? 22.207 9.178 -15.979 1.00 87.81 93 VAL A CA 1
ATOM 720 C C . VAL A 1 93 ? 21.526 7.898 -16.486 1.00 87.81 93 VAL A C 1
ATOM 722 O O . VAL A 1 93 ? 20.299 7.792 -16.460 1.00 87.81 93 VAL A O 1
ATOM 725 N N . ALA A 1 94 ? 22.299 6.893 -16.907 1.00 88.44 94 ALA A N 1
ATOM 726 C CA . ALA A 1 94 ? 21.756 5.607 -17.351 1.00 88.44 94 ALA A CA 1
ATOM 727 C C . ALA A 1 94 ? 21.072 4.866 -16.188 1.00 88.44 94 ALA A C 1
ATOM 729 O O . ALA A 1 94 ? 19.981 4.318 -16.335 1.00 88.44 94 ALA A O 1
ATOM 730 N N . THR A 1 95 ? 21.657 4.930 -14.993 1.00 88.19 95 THR A N 1
ATOM 731 C CA . THR A 1 95 ? 21.059 4.346 -13.786 1.00 88.19 95 THR A CA 1
ATOM 732 C C . THR A 1 95 ? 19.790 5.092 -13.361 1.00 88.19 95 THR A C 1
ATOM 734 O O . THR A 1 95 ? 18.783 4.462 -13.039 1.00 88.19 95 THR A O 1
ATOM 737 N N . ALA A 1 96 ? 19.791 6.428 -13.405 1.00 90.75 96 ALA A N 1
ATOM 738 C CA . ALA A 1 96 ? 18.623 7.243 -13.068 1.00 90.75 96 ALA A CA 1
ATOM 739 C C . ALA A 1 96 ? 17.452 7.002 -14.036 1.00 90.75 96 ALA A C 1
ATOM 741 O O . ALA A 1 96 ? 16.312 6.838 -13.595 1.00 90.75 96 ALA A O 1
ATOM 742 N N . THR A 1 97 ? 17.720 6.923 -15.344 1.00 90.62 97 THR A N 1
ATOM 743 C CA . THR A 1 97 ? 16.700 6.609 -16.364 1.00 90.62 97 THR A CA 1
ATOM 744 C C . THR A 1 97 ? 16.107 5.214 -16.159 1.00 90.62 97 THR A C 1
ATOM 746 O O . THR A 1 97 ? 14.884 5.075 -16.108 1.00 90.62 97 THR A O 1
ATOM 749 N N . LEU A 1 98 ? 16.949 4.201 -15.939 1.00 90.94 98 LEU A N 1
ATOM 750 C CA . LEU A 1 98 ? 16.537 2.827 -15.641 1.00 90.94 98 LEU A CA 1
ATOM 751 C C . LEU A 1 98 ? 15.642 2.771 -14.391 1.00 90.94 98 LEU A C 1
ATOM 753 O O . LEU A 1 98 ? 14.528 2.247 -14.433 1.00 90.94 98 LEU A O 1
ATOM 757 N N . ILE A 1 99 ? 16.067 3.382 -13.280 1.00 91.00 99 ILE A N 1
ATOM 758 C CA . ILE A 1 99 ? 15.270 3.423 -12.043 1.00 91.00 99 ILE A CA 1
ATOM 759 C C . ILE A 1 99 ? 13.936 4.146 -12.271 1.00 91.00 99 ILE A C 1
ATOM 761 O O . ILE A 1 99 ? 12.900 3.691 -11.781 1.00 91.00 99 ILE A O 1
ATOM 765 N N . THR A 1 100 ? 13.937 5.231 -13.048 1.00 92.81 100 THR A N 1
ATOM 766 C CA . THR A 1 100 ? 12.719 5.982 -13.379 1.00 92.81 100 THR A CA 1
ATOM 767 C C . THR A 1 100 ? 11.705 5.086 -14.089 1.00 92.81 100 THR A C 1
ATOM 769 O O . THR A 1 100 ? 10.560 4.988 -13.639 1.00 92.81 100 THR A O 1
ATOM 772 N N . ILE A 1 101 ? 12.120 4.382 -15.147 1.00 92.81 101 ILE A N 1
ATOM 773 C CA . ILE A 1 101 ? 11.256 3.472 -15.916 1.00 92.81 101 ILE A CA 1
ATOM 774 C C . ILE A 1 101 ? 10.746 2.335 -15.021 1.00 92.81 101 ILE A C 1
ATOM 776 O O . ILE A 1 101 ? 9.544 2.054 -14.997 1.00 92.81 101 ILE A O 1
ATOM 780 N N . ARG A 1 102 ? 11.640 1.729 -14.231 1.00 92.56 102 ARG A N 1
ATOM 781 C CA . ARG A 1 102 ? 11.338 0.653 -13.274 1.00 92.56 102 ARG A CA 1
ATOM 782 C C . ARG A 1 102 ? 10.252 1.056 -12.274 1.00 92.56 102 ARG A C 1
ATOM 784 O O . ARG A 1 102 ? 9.277 0.323 -12.094 1.00 92.56 102 ARG A O 1
ATOM 791 N N . ILE A 1 103 ? 10.388 2.226 -11.652 1.00 93.00 103 ILE A N 1
ATOM 792 C CA . ILE A 1 103 ? 9.406 2.734 -10.686 1.00 93.00 103 ILE A CA 1
ATOM 793 C C . ILE A 1 103 ? 8.056 2.971 -11.375 1.00 93.00 103 ILE A C 1
ATOM 795 O O . ILE A 1 103 ? 7.025 2.522 -10.871 1.00 93.00 103 ILE A O 1
ATOM 799 N N . HIS A 1 104 ? 8.050 3.619 -12.541 1.00 93.31 104 HIS A N 1
ATOM 800 C CA . HIS A 1 104 ? 6.817 3.914 -13.272 1.00 93.31 104 HIS A CA 1
ATOM 801 C C . HIS A 1 104 ? 6.075 2.643 -13.701 1.00 93.31 104 HIS A C 1
ATOM 803 O O . HIS A 1 104 ? 4.862 2.552 -13.501 1.00 93.31 104 HIS A O 1
ATOM 809 N N . ALA A 1 105 ? 6.787 1.635 -14.212 1.00 93.25 105 ALA A N 1
ATOM 810 C CA . ALA A 1 105 ? 6.200 0.349 -14.584 1.00 93.25 105 ALA A CA 1
ATOM 811 C C . ALA A 1 105 ? 5.535 -0.340 -13.377 1.00 93.25 105 ALA A C 1
ATOM 813 O O . ALA A 1 105 ? 4.356 -0.700 -13.434 1.00 93.25 105 ALA A O 1
ATOM 814 N N . ALA A 1 106 ? 6.247 -0.448 -12.248 1.00 93.31 106 ALA A N 1
ATOM 815 C CA . ALA A 1 106 ? 5.716 -1.069 -11.033 1.00 93.31 106 ALA A CA 1
ATOM 816 C C . ALA A 1 106 ? 4.490 -0.323 -10.477 1.00 93.31 106 ALA A C 1
ATOM 818 O O . ALA A 1 106 ? 3.480 -0.943 -10.127 1.00 93.31 106 ALA A O 1
ATOM 819 N N . VAL A 1 107 ? 4.550 1.012 -10.430 1.00 92.56 107 VAL A N 1
ATOM 820 C CA . VAL A 1 107 ? 3.449 1.852 -9.940 1.00 92.56 107 VAL A CA 1
ATOM 821 C C . VAL A 1 107 ? 2.215 1.697 -10.826 1.00 92.56 107 VAL A C 1
ATOM 823 O O . VAL A 1 107 ? 1.120 1.498 -10.299 1.00 92.56 107 VAL A O 1
ATOM 826 N N . LEU A 1 108 ? 2.365 1.735 -12.153 1.00 92.12 108 LEU A N 1
ATOM 827 C CA . LEU A 1 108 ? 1.254 1.569 -13.097 1.00 92.12 108 LEU A CA 1
ATOM 828 C C . LEU A 1 108 ? 0.586 0.194 -12.962 1.00 92.12 108 LEU A C 1
ATOM 830 O O . LEU A 1 108 ? -0.641 0.118 -12.840 1.00 92.12 108 LEU A O 1
ATOM 834 N N . ALA A 1 109 ? 1.374 -0.882 -12.905 1.00 91.56 109 ALA A N 1
ATOM 835 C CA . ALA A 1 109 ? 0.853 -2.235 -12.716 1.00 91.56 109 ALA A CA 1
ATOM 836 C C . ALA A 1 109 ? 0.075 -2.372 -11.396 1.00 91.56 109 ALA A C 1
ATOM 838 O O . ALA A 1 109 ? -1.011 -2.960 -11.357 1.00 91.56 109 ALA A O 1
ATOM 839 N N . PHE A 1 110 ? 0.588 -1.776 -10.317 1.00 91.31 110 PHE A N 1
ATOM 840 C CA . PHE A 1 110 ? -0.084 -1.776 -9.020 1.00 91.31 110 PHE A CA 1
ATOM 841 C C . PHE A 1 110 ? -1.370 -0.931 -9.020 1.00 91.31 110 PHE A C 1
ATOM 843 O O . PHE A 1 110 ? -2.377 -1.342 -8.438 1.00 91.31 110 PHE A O 1
ATOM 850 N N . MET A 1 111 ? -1.393 0.213 -9.715 1.00 88.06 111 MET A N 1
ATOM 851 C CA . MET A 1 111 ? -2.618 1.011 -9.878 1.00 88.06 111 MET A CA 1
ATOM 852 C C . MET A 1 111 ? -3.712 0.236 -10.605 1.00 88.06 111 MET A C 1
ATOM 854 O O . MET A 1 111 ? -4.869 0.291 -10.183 1.00 88.06 111 MET A O 1
ATOM 858 N N . ALA A 1 112 ? -3.361 -0.494 -11.666 1.00 87.75 112 ALA A N 1
ATOM 859 C CA . ALA A 1 112 ? -4.320 -1.309 -12.406 1.00 87.75 112 ALA A CA 1
ATOM 860 C C . ALA A 1 112 ? -4.976 -2.371 -11.500 1.00 87.75 112 ALA A C 1
ATOM 862 O O . ALA A 1 112 ? -6.195 -2.566 -11.555 1.00 87.75 112 ALA A O 1
ATOM 863 N N . LEU A 1 113 ? -4.201 -3.001 -10.605 1.00 88.25 113 LEU A N 1
ATOM 864 C CA . LEU A 1 113 ? -4.718 -3.950 -9.612 1.00 88.25 113 LEU A CA 1
ATOM 865 C C . LEU A 1 113 ? -5.677 -3.279 -8.621 1.00 88.25 113 LEU A C 1
ATOM 867 O O . LEU A 1 113 ? -6.809 -3.736 -8.456 1.00 88.25 113 LEU A O 1
ATOM 871 N N . LEU A 1 114 ? -5.242 -2.182 -7.992 1.00 86.62 114 LEU A N 1
ATOM 872 C CA . LEU A 1 114 ? -6.032 -1.464 -6.985 1.00 86.62 114 LEU A CA 1
ATOM 873 C C . LEU A 1 114 ? -7.333 -0.879 -7.548 1.00 86.62 114 LEU A C 1
ATOM 875 O O . LEU A 1 114 ? -8.316 -0.743 -6.822 1.00 86.62 114 LEU A O 1
ATOM 879 N N . GLN A 1 115 ? -7.347 -0.516 -8.830 1.00 83.69 115 GLN A N 1
ATOM 880 C CA . GLN A 1 115 ? -8.530 0.029 -9.490 1.00 83.69 115 GLN A CA 1
ATOM 881 C C . GLN A 1 115 ? -9.571 -1.050 -9.819 1.00 83.69 115 GLN A C 1
ATOM 883 O O . GLN A 1 115 ? -10.771 -0.772 -9.810 1.00 83.69 115 GLN A O 1
ATOM 888 N N . THR A 1 116 ? -9.119 -2.265 -10.133 1.00 82.12 116 THR A N 1
ATOM 889 C CA . THR A 1 116 ? -9.971 -3.357 -10.640 1.00 82.12 116 THR A CA 1
ATOM 890 C C . THR A 1 116 ? -10.369 -4.368 -9.575 1.00 82.12 116 THR A C 1
ATOM 892 O O . THR A 1 116 ? -11.270 -5.171 -9.824 1.00 82.12 116 THR A O 1
ATOM 895 N N . THR A 1 117 ? -9.709 -4.353 -8.414 1.00 84.25 117 THR A N 1
ATOM 896 C CA . THR A 1 117 ? -9.876 -5.368 -7.368 1.00 84.25 117 THR A CA 1
ATOM 897 C C . THR A 1 117 ? -10.124 -4.711 -6.021 1.00 84.25 117 THR A C 1
ATOM 899 O O . THR A 1 117 ? -9.358 -3.852 -5.582 1.00 84.25 117 THR A O 1
ATOM 902 N N . SER A 1 118 ? -11.207 -5.107 -5.353 1.00 83.31 118 SER A N 1
ATOM 903 C CA . SER A 1 118 ? -11.526 -4.585 -4.021 1.00 83.31 118 SER A CA 1
ATOM 904 C C . SER A 1 118 ? -10.659 -5.207 -2.918 1.00 83.31 118 SER A C 1
ATOM 906 O O . SER A 1 118 ? -10.119 -6.296 -3.092 1.00 83.31 118 SER A O 1
ATOM 908 N N . MET A 1 119 ? -10.530 -4.558 -1.752 1.00 83.56 119 MET A N 1
ATOM 909 C CA . MET A 1 119 ? -9.781 -5.159 -0.632 1.00 83.56 119 MET A CA 1
ATOM 910 C C . MET A 1 119 ? -10.334 -6.527 -0.194 1.00 83.56 119 MET A C 1
ATOM 912 O O . MET A 1 119 ? -9.544 -7.456 -0.026 1.00 83.56 119 MET A O 1
ATOM 916 N N . PRO A 1 120 ? -11.663 -6.717 -0.067 1.00 83.00 120 PRO A N 1
ATOM 917 C CA . PRO A 1 120 ? -12.233 -8.039 0.188 1.00 83.00 120 PRO A CA 1
ATOM 918 C C . PRO A 1 120 ? -11.875 -9.080 -0.884 1.00 83.00 120 PRO A C 1
ATOM 920 O O . PRO A 1 120 ? -11.601 -10.228 -0.544 1.00 83.00 120 PRO A O 1
ATOM 923 N N . GLU A 1 121 ? -11.824 -8.685 -2.160 1.00 85.06 121 GLU A N 1
ATOM 924 C CA . GLU A 1 121 ? -11.407 -9.562 -3.264 1.00 85.06 121 GLU A CA 1
ATOM 925 C C . GLU A 1 121 ? -9.916 -9.926 -3.195 1.00 85.06 121 GLU A C 1
ATOM 927 O O . GLU A 1 121 ? -9.561 -11.067 -3.482 1.00 85.06 121 GLU A O 1
ATOM 932 N N . ILE A 1 122 ? -9.046 -9.001 -2.774 1.00 88.12 122 ILE A N 1
ATOM 933 C CA . ILE A 1 122 ? -7.619 -9.279 -2.534 1.00 88.12 122 ILE A CA 1
ATOM 934 C C . ILE A 1 122 ? -7.459 -10.287 -1.387 1.00 88.12 122 ILE A C 1
ATOM 936 O O . ILE A 1 122 ? -6.705 -11.250 -1.508 1.00 88.12 122 ILE A O 1
ATOM 940 N N . LEU A 1 123 ? -8.196 -10.122 -0.285 1.00 87.81 123 LEU A N 1
ATOM 941 C CA . LEU A 1 123 ? -8.168 -11.078 0.830 1.00 87.81 123 LEU A CA 1
ATOM 942 C C . LEU A 1 123 ? -8.669 -12.463 0.400 1.00 87.81 123 LEU A C 1
ATOM 944 O O . LEU A 1 123 ? -8.071 -13.480 0.752 1.00 87.81 123 LEU A O 1
ATOM 948 N N . GLN A 1 124 ? -9.720 -12.507 -0.422 1.00 85.12 124 GLN A N 1
ATOM 949 C CA . GLN A 1 124 ? -10.210 -13.750 -1.014 1.00 85.12 124 GLN A CA 1
ATOM 950 C C . GLN A 1 124 ? -9.161 -14.396 -1.935 1.00 85.12 124 GLN A C 1
ATOM 952 O O . GLN A 1 124 ? -8.971 -15.612 -1.879 1.00 85.12 124 GLN A O 1
ATOM 957 N N . ALA A 1 125 ? -8.460 -13.603 -2.752 1.00 87.94 125 ALA A N 1
ATOM 958 C CA . ALA A 1 125 ? -7.363 -14.083 -3.590 1.00 87.94 125 ALA A CA 1
ATOM 959 C C . ALA A 1 125 ? -6.261 -14.748 -2.756 1.00 87.94 125 ALA A C 1
ATOM 961 O O . ALA A 1 125 ? -5.806 -15.834 -3.105 1.00 87.94 125 ALA A O 1
ATOM 962 N N . LEU A 1 126 ? -5.879 -14.147 -1.624 1.00 89.50 126 LEU A N 1
ATOM 963 C CA . LEU A 1 126 ? -4.894 -14.730 -0.708 1.00 89.50 126 LEU A CA 1
ATOM 964 C C . LEU A 1 126 ? -5.369 -16.075 -0.137 1.00 89.50 126 LEU A C 1
ATOM 966 O O . LEU A 1 126 ? -4.594 -17.030 -0.101 1.00 89.50 126 LEU A O 1
ATOM 970 N N . CYS A 1 127 ? -6.647 -16.191 0.239 1.00 86.69 127 CYS A N 1
ATOM 971 C CA . CYS A 1 127 ? -7.223 -17.476 0.650 1.00 86.69 127 CYS A CA 1
ATOM 972 C C . CYS A 1 127 ? -7.139 -18.539 -0.455 1.00 86.69 127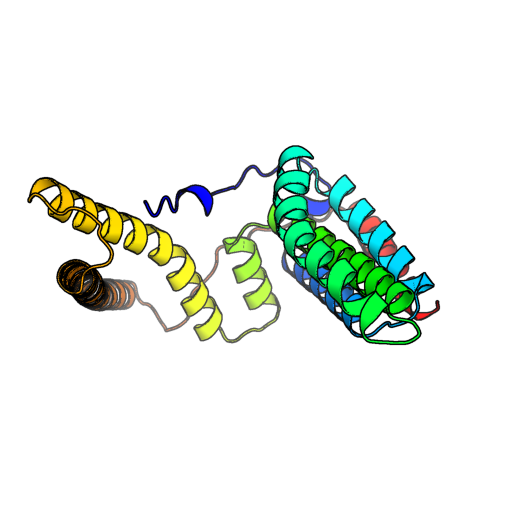 CYS A C 1
ATOM 974 O O . CYS A 1 127 ? -6.789 -19.684 -0.175 1.00 86.69 127 CYS A O 1
ATOM 976 N N . GLN A 1 128 ? -7.429 -18.175 -1.707 1.00 86.25 128 GLN A N 1
ATOM 977 C CA . GLN A 1 128 ? -7.342 -19.095 -2.850 1.00 86.25 128 GLN A CA 1
ATOM 978 C C . GLN A 1 128 ? -5.896 -19.513 -3.158 1.00 86.25 128 GLN A C 1
ATOM 980 O O . GLN A 1 128 ? -5.659 -20.647 -3.567 1.00 86.25 128 GLN A O 1
ATOM 985 N N . LEU A 1 129 ? -4.927 -18.638 -2.879 1.00 87.19 129 LEU A N 1
ATOM 986 C CA . LEU A 1 129 ? -3.488 -18.916 -2.955 1.00 87.19 129 LEU A CA 1
ATOM 987 C C . LEU A 1 129 ? -2.953 -19.737 -1.765 1.00 87.19 129 LEU A C 1
ATOM 989 O O . LEU A 1 129 ? -1.746 -19.916 -1.643 1.00 87.19 129 LEU A O 1
ATOM 993 N N . ARG A 1 130 ? -3.836 -20.261 -0.902 1.00 87.25 130 ARG A N 1
ATOM 994 C CA . ARG A 1 130 ? -3.503 -21.074 0.281 1.00 87.25 130 ARG A CA 1
ATOM 995 C C . ARG A 1 130 ? -2.666 -20.343 1.340 1.00 87.25 130 ARG A C 1
ATOM 997 O O . ARG A 1 130 ? -1.948 -20.988 2.103 1.00 87.25 130 ARG A O 1
ATOM 1004 N N . PHE A 1 131 ? -2.778 -19.014 1.442 1.00 87.50 131 PHE A N 1
ATOM 1005 C CA . PHE A 1 131 ? -2.206 -18.301 2.589 1.00 87.50 131 PHE A CA 1
ATOM 1006 C C . PHE A 1 131 ? -2.839 -18.782 3.910 1.00 87.50 131 PHE A C 1
ATOM 1008 O O . PHE A 1 131 ? -4.029 -19.117 3.931 1.00 87.50 131 PHE A O 1
ATOM 1015 N N . PRO A 1 132 ? -2.091 -18.773 5.033 1.00 90.19 132 PRO A N 1
ATOM 1016 C CA . PRO A 1 132 ? -2.615 -19.179 6.332 1.00 90.19 132 PRO A CA 1
ATOM 1017 C C . PRO A 1 132 ? -3.885 -18.405 6.703 1.00 90.19 132 PRO A C 1
ATOM 1019 O O . PRO A 1 132 ? -3.878 -17.175 6.785 1.00 90.19 132 PRO A O 1
ATOM 1022 N N . SER A 1 133 ? -4.972 -19.127 6.987 1.00 85.62 133 SER A N 1
ATOM 1023 C CA . SER A 1 133 ? -6.295 -18.548 7.275 1.00 85.62 133 SER A CA 1
ATOM 1024 C C . SER A 1 133 ? -6.273 -17.532 8.423 1.00 85.62 133 SER A C 1
ATOM 1026 O O . SER A 1 133 ? -6.962 -16.514 8.359 1.00 85.62 133 SER A O 1
ATOM 1028 N N . LYS A 1 134 ? -5.420 -17.754 9.433 1.00 88.62 134 LYS A N 1
ATOM 1029 C CA . LYS A 1 134 ? -5.190 -16.819 10.547 1.00 88.62 134 LYS A CA 1
ATOM 1030 C C . LYS A 1 134 ? -4.670 -15.456 10.075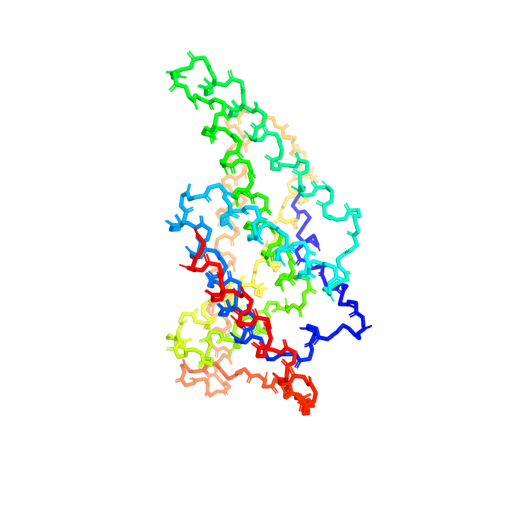 1.00 88.62 134 LYS A C 1
ATOM 1032 O O . LYS A 1 134 ? -5.152 -14.435 10.556 1.00 88.62 134 LYS A O 1
ATOM 1037 N N . LEU A 1 135 ? -3.727 -15.426 9.127 1.00 90.69 135 LEU A N 1
ATOM 1038 C CA . LEU A 1 135 ? -3.176 -14.176 8.588 1.00 90.69 135 LEU A CA 1
ATOM 1039 C C . LEU A 1 135 ? -4.217 -13.426 7.759 1.00 90.69 135 LEU A C 1
ATOM 1041 O O . LEU A 1 135 ? -4.359 -12.215 7.909 1.00 90.69 135 LEU A O 1
ATOM 1045 N N . VAL A 1 136 ? -4.989 -14.135 6.932 1.00 89.81 136 VAL A N 1
ATOM 1046 C CA . VAL A 1 136 ? -6.045 -13.491 6.138 1.00 89.81 136 VAL A CA 1
ATOM 1047 C C . VAL A 1 136 ? -7.146 -12.930 7.044 1.00 89.81 136 VAL A C 1
ATOM 1049 O O . VAL A 1 136 ? -7.598 -11.805 6.834 1.00 89.81 136 VAL A O 1
ATOM 1052 N N . ALA A 1 137 ? -7.536 -13.660 8.095 1.00 88.62 137 ALA A N 1
ATOM 1053 C CA . ALA A 1 137 ? -8.479 -13.167 9.098 1.00 88.62 137 ALA A CA 1
ATOM 1054 C C . ALA A 1 137 ? -7.937 -11.931 9.836 1.00 88.62 137 ALA A C 1
ATOM 1056 O O . ALA A 1 137 ? -8.663 -10.950 10.000 1.00 88.62 137 ALA A O 1
ATOM 1057 N N . LEU A 1 138 ? -6.656 -11.940 10.226 1.00 91.62 138 LEU A N 1
ATOM 1058 C CA . LEU A 1 138 ? -5.999 -10.787 10.843 1.00 91.62 138 LEU A CA 1
ATOM 1059 C C . LEU A 1 138 ? -6.046 -9.564 9.917 1.00 91.62 138 LEU A C 1
ATOM 1061 O O . LEU A 1 138 ? -6.504 -8.505 10.338 1.00 91.62 138 LEU A O 1
ATOM 1065 N N . LEU A 1 139 ? -5.656 -9.716 8.647 1.00 91.25 139 LEU A N 1
ATOM 1066 C CA . LEU A 1 139 ? -5.714 -8.640 7.651 1.00 91.25 139 LEU A CA 1
ATOM 1067 C C . LEU A 1 139 ? -7.146 -8.130 7.435 1.00 91.25 139 LEU A C 1
ATOM 1069 O O . LEU A 1 139 ? -7.360 -6.918 7.356 1.00 91.25 139 LEU A O 1
ATOM 1073 N N . HIS A 1 140 ? -8.132 -9.030 7.395 1.00 88.06 140 HIS A N 1
ATOM 1074 C CA . HIS A 1 140 ? -9.542 -8.661 7.293 1.00 88.06 140 HIS A CA 1
ATOM 1075 C C . HIS A 1 140 ? -9.992 -7.794 8.476 1.00 88.06 140 HIS A C 1
ATOM 1077 O O . HIS A 1 140 ? -10.622 -6.751 8.279 1.00 88.06 140 HIS A O 1
ATOM 1083 N N . PHE A 1 141 ? -9.645 -8.187 9.706 1.00 89.94 141 PHE A N 1
ATOM 1084 C CA . PHE A 1 141 ? -9.953 -7.388 10.889 1.00 89.94 141 PHE A CA 1
ATOM 1085 C C . PHE A 1 141 ? -9.212 -6.057 10.890 1.00 89.94 141 PHE A C 1
ATOM 1087 O O . PHE A 1 141 ? -9.840 -5.041 11.175 1.00 89.94 141 PHE A O 1
ATOM 1094 N N . THR A 1 142 ? -7.939 -6.024 10.506 1.00 91.94 142 THR A N 1
ATOM 1095 C CA . THR A 1 142 ? -7.175 -4.776 10.378 1.00 91.94 142 THR A CA 1
ATOM 1096 C C . THR A 1 142 ? -7.855 -3.810 9.406 1.00 91.94 142 THR A C 1
ATOM 1098 O O . THR A 1 142 ? -8.101 -2.658 9.767 1.00 91.94 142 THR A O 1
ATOM 1101 N N . TYR A 1 143 ? -8.253 -4.282 8.219 1.00 88.50 143 TYR A N 1
ATOM 1102 C CA . TYR A 1 143 ? -8.977 -3.468 7.238 1.00 88.50 143 TYR A CA 1
ATOM 1103 C C . TYR A 1 143 ? -10.328 -2.977 7.773 1.00 88.50 143 TYR A C 1
ATOM 1105 O O . TYR A 1 143 ? -10.670 -1.807 7.635 1.00 88.50 143 TYR A O 1
ATOM 1113 N N . ARG A 1 144 ? -11.103 -3.836 8.441 1.00 87.31 144 ARG A N 1
ATOM 1114 C CA . ARG A 1 144 ? -12.393 -3.429 9.014 1.00 87.31 144 ARG A CA 1
ATOM 1115 C C . ARG A 1 144 ? -12.230 -2.417 10.153 1.00 87.31 144 ARG A C 1
ATOM 1117 O O . ARG A 1 144 ? -13.018 -1.476 10.258 1.00 87.31 144 ARG A O 1
ATOM 1124 N N . TYR A 1 145 ? -11.250 -2.623 11.030 1.00 91.56 145 TYR A N 1
ATOM 1125 C CA . TYR A 1 145 ? -11.091 -1.832 12.248 1.00 91.56 145 TYR A CA 1
ATOM 1126 C C . TYR A 1 145 ? -10.295 -0.545 12.054 1.00 91.56 145 TYR A C 1
ATOM 1128 O O . TYR A 1 145 ? -10.478 0.355 12.869 1.00 91.56 145 TYR A O 1
ATOM 1136 N N . ILE A 1 146 ? -9.508 -0.377 10.984 1.00 91.62 146 ILE A N 1
ATOM 1137 C CA . ILE A 1 146 ? -8.820 0.901 10.729 1.00 91.62 146 ILE A CA 1
ATOM 1138 C C . ILE A 1 146 ? -9.814 2.064 10.592 1.00 91.62 146 ILE A C 1
ATOM 1140 O O . ILE A 1 146 ? -9.603 3.125 11.174 1.00 91.62 146 ILE A O 1
ATOM 1144 N N . HIS A 1 147 ? -10.949 1.843 9.919 1.00 88.75 147 HIS A N 1
ATOM 1145 C CA . HIS A 1 147 ? -12.013 2.842 9.781 1.00 88.75 147 HIS A CA 1
ATOM 1146 C C . HIS A 1 147 ? -12.660 3.169 11.131 1.00 88.75 147 HIS A C 1
ATOM 1148 O O . HIS A 1 147 ? -12.825 4.331 11.492 1.00 88.75 147 HIS A O 1
ATOM 1154 N N . VAL A 1 148 ? -12.952 2.135 11.920 1.00 91.50 148 VAL A N 1
ATOM 1155 C CA . VAL A 1 148 ? -13.546 2.272 13.253 1.00 91.50 148 VAL A CA 1
ATOM 1156 C C . VAL A 1 148 ? -12.617 3.023 14.211 1.00 91.50 148 VAL A C 1
ATOM 1158 O O . VAL A 1 148 ? -13.061 3.907 14.944 1.00 91.50 148 VAL A O 1
ATOM 1161 N N . LEU A 1 149 ? -11.331 2.672 14.225 1.00 93.00 149 LEU A N 1
ATOM 1162 C CA . LEU A 1 149 ? -10.329 3.315 15.072 1.00 93.00 149 LEU A CA 1
ATOM 1163 C C . LEU A 1 149 ? -10.095 4.764 14.646 1.00 93.00 149 LEU A C 1
ATOM 1165 O O . LEU A 1 149 ? -9.916 5.624 15.501 1.00 93.00 149 LEU A O 1
ATOM 1169 N N . ALA A 1 150 ? -10.159 5.058 13.350 1.00 92.00 150 ALA A N 1
ATOM 1170 C CA . ALA A 1 150 ? -10.044 6.418 12.844 1.00 92.00 150 ALA A CA 1
ATOM 1171 C C . ALA A 1 150 ? -11.210 7.323 13.257 1.00 92.00 150 ALA A C 1
ATOM 1173 O O . ALA A 1 150 ? -10.998 8.483 13.624 1.00 92.00 150 ALA A O 1
ATOM 1174 N N . GLU A 1 151 ? -12.439 6.804 13.231 1.00 92.00 151 GLU A N 1
ATOM 1175 C CA . GLU A 1 151 ? -13.605 7.515 13.760 1.00 92.00 151 GLU A CA 1
ATOM 1176 C C . GLU A 1 151 ? -13.463 7.774 15.260 1.00 92.00 151 GLU A C 1
ATOM 1178 O O . GLU A 1 151 ? -13.756 8.874 15.733 1.00 92.00 151 GLU A O 1
ATOM 1183 N N . GLU A 1 152 ? -12.977 6.783 16.006 1.00 93.44 152 GLU A N 1
ATOM 1184 C CA . GLU A 1 152 ? -12.769 6.899 17.446 1.00 93.44 152 GLU A CA 1
ATOM 1185 C C . GLU A 1 152 ? -11.678 7.913 17.793 1.00 93.44 152 GLU A C 1
ATOM 1187 O O . GLU A 1 152 ? -11.892 8.792 18.629 1.00 93.44 152 GLU A O 1
ATOM 1192 N N . ALA A 1 153 ? -10.550 7.867 17.087 1.00 94.38 153 ALA A N 1
ATOM 1193 C CA . ALA A 1 153 ? -9.485 8.853 17.207 1.00 94.38 153 ALA A CA 1
ATOM 1194 C C . ALA A 1 153 ? -10.000 10.262 16.879 1.00 94.38 153 ALA A C 1
ATOM 1196 O O . ALA A 1 153 ? -9.703 11.217 17.596 1.00 94.38 153 ALA A O 1
ATOM 1197 N N . SER A 1 154 ? -10.837 10.393 15.845 1.00 94.00 154 SER A N 1
ATOM 1198 C CA . SER A 1 154 ? -11.457 11.669 15.479 1.00 94.00 154 SER A CA 1
ATOM 1199 C C . SER A 1 154 ? -12.428 12.168 16.553 1.00 94.00 154 SER A C 1
ATOM 1201 O O . SER A 1 154 ? -12.448 13.364 16.844 1.00 94.00 154 SER A O 1
ATOM 1203 N N . ARG A 1 155 ? -13.208 11.277 17.183 1.00 93.56 155 ARG A N 1
ATOM 1204 C CA . ARG A 1 155 ? -14.086 11.615 18.318 1.00 93.56 155 ARG A CA 1
ATOM 1205 C C . ARG A 1 155 ? -13.286 12.125 19.516 1.00 93.56 155 ARG A C 1
ATOM 1207 O O . ARG A 1 155 ? -13.614 13.188 20.039 1.00 93.56 155 ARG A O 1
ATOM 1214 N N . ILE A 1 156 ? -12.229 11.413 19.907 1.00 94.06 156 ILE A N 1
ATOM 1215 C CA . ILE A 1 156 ? -11.359 11.815 21.023 1.00 94.06 156 ILE A CA 1
ATOM 1216 C C . ILE A 1 156 ? -10.696 13.161 20.710 1.00 94.06 156 ILE A C 1
ATOM 1218 O O . ILE A 1 156 ? -10.733 14.072 21.533 1.00 94.06 156 ILE A O 1
ATOM 1222 N N . HIS A 1 157 ? -10.168 13.327 19.497 1.00 93.88 157 HIS A N 1
ATOM 1223 C CA . HIS A 1 157 ? -9.538 14.573 19.071 1.00 93.88 157 HIS A CA 1
ATOM 1224 C C . HIS A 1 157 ? -10.492 15.771 19.100 1.00 93.88 157 HIS A C 1
ATOM 1226 O O . HIS A 1 157 ? -10.132 16.815 19.638 1.00 93.88 157 HIS A O 1
ATOM 1232 N N . ARG A 1 158 ? -11.731 15.615 18.613 1.00 94.00 158 ARG A N 1
ATOM 1233 C CA . ARG A 1 158 ? -12.757 16.667 18.722 1.00 94.00 158 ARG A CA 1
ATOM 1234 C C . ARG A 1 158 ? -13.073 17.015 20.176 1.00 94.00 158 ARG A C 1
ATOM 1236 O O . ARG A 1 158 ? -13.178 18.190 20.499 1.00 94.00 158 ARG A O 1
ATOM 1243 N N . SER A 1 159 ? -13.171 16.021 21.060 1.00 94.94 159 SER A N 1
ATOM 1244 C CA . SER A 1 159 ? -13.383 16.275 22.491 1.00 94.94 159 SER A CA 1
ATOM 1245 C C . SER A 1 159 ? -12.221 17.031 23.135 1.00 94.94 159 SER A C 1
ATOM 1247 O O . SER A 1 159 ? -12.465 17.815 24.046 1.00 94.94 159 SER A O 1
ATOM 1249 N N . MET A 1 160 ? -10.979 16.793 22.705 1.00 94.00 160 MET A N 1
ATOM 1250 C CA . MET A 1 160 ? -9.831 17.569 23.181 1.00 94.00 160 MET A CA 1
ATOM 1251 C C . MET A 1 160 ? -9.904 19.012 22.676 1.00 94.00 160 MET A C 1
ATOM 1253 O O . MET A 1 160 ? -9.744 19.929 23.473 1.00 94.00 160 MET A O 1
ATOM 1257 N N . ALA A 1 161 ? -10.209 19.217 21.390 1.00 93.25 161 ALA A N 1
ATOM 1258 C CA . ALA A 1 161 ? -10.345 20.553 20.804 1.00 93.25 161 ALA A CA 1
ATOM 1259 C C . ALA A 1 161 ? -11.430 21.389 21.512 1.00 93.25 161 ALA A C 1
ATOM 1261 O O . ALA A 1 161 ? -11.187 22.539 21.855 1.00 93.25 161 ALA A O 1
ATOM 1262 N N . LEU A 1 162 ? -12.584 20.787 21.835 1.00 95.38 162 LEU A N 1
ATOM 1263 C CA . LEU A 1 162 ? -13.653 21.447 22.604 1.00 95.38 162 LEU A CA 1
ATOM 1264 C C . LEU A 1 162 ? -13.237 21.843 24.031 1.00 95.38 162 LEU A C 1
ATOM 1266 O O . LEU A 1 162 ? -13.850 22.722 24.623 1.00 95.38 162 LEU A O 1
ATOM 1270 N N . ARG A 1 163 ? -12.205 21.204 24.590 1.00 94.12 163 ARG A N 1
ATOM 1271 C CA . ARG A 1 163 ? -11.632 21.533 25.905 1.00 94.12 163 ARG A CA 1
ATOM 1272 C C . ARG A 1 163 ? -10.485 22.552 25.813 1.00 94.12 163 ARG A C 1
ATOM 1274 O O . ARG A 1 163 ? -9.739 22.696 26.775 1.00 94.12 163 ARG A O 1
ATOM 1281 N N . GLY A 1 164 ? -10.321 23.221 24.669 1.00 91.75 164 GLY A N 1
ATOM 1282 C CA . GLY A 1 164 ? -9.280 24.231 24.454 1.00 91.75 164 GLY A CA 1
ATOM 1283 C C . GLY A 1 164 ? -7.913 23.659 24.071 1.00 91.75 164 GLY A C 1
ATOM 1284 O O . GLY A 1 164 ? -6.892 24.295 24.307 1.00 91.75 164 GLY A O 1
ATOM 1285 N N . PHE A 1 165 ? -7.852 22.442 23.517 1.00 92.44 165 PHE A N 1
ATOM 1286 C CA . PHE A 1 165 ? -6.590 21.898 23.010 1.00 92.44 165 PHE A CA 1
ATOM 1287 C C . PHE A 1 165 ? -6.163 22.586 21.709 1.00 92.44 165 PHE A C 1
ATOM 1289 O O . PHE A 1 165 ? -6.849 22.470 20.692 1.00 92.44 165 PHE A O 1
ATOM 1296 N N . GLU A 1 166 ? -4.972 23.186 21.723 1.00 90.56 166 GLU A N 1
ATOM 1297 C CA . GLU A 1 166 ? -4.335 23.782 20.548 1.00 90.56 166 GLU A CA 1
ATOM 1298 C C . GLU A 1 166 ? -3.073 23.000 20.133 1.00 90.56 166 GLU A C 1
ATOM 1300 O O . GLU A 1 166 ? -2.159 22.796 20.945 1.00 90.56 166 GLU A O 1
ATOM 1305 N N . PRO A 1 167 ? -2.986 22.535 18.872 1.00 88.81 167 PRO A N 1
ATOM 1306 C CA . PRO A 1 167 ? -1.827 21.793 18.392 1.00 88.81 167 PRO A CA 1
ATOM 1307 C C . PRO A 1 167 ? -0.598 22.709 18.264 1.00 88.81 167 PRO A C 1
ATOM 1309 O O . PRO A 1 167 ? -0.566 23.614 17.440 1.00 88.81 167 PRO A O 1
ATOM 1312 N N . SER A 1 168 ? 0.443 22.433 19.055 1.00 92.25 168 SER A N 1
ATOM 1313 C CA . SER A 1 168 ? 1.737 23.141 19.033 1.00 92.25 168 SER A CA 1
ATOM 1314 C C . SER A 1 168 ? 2.916 22.174 19.213 1.00 92.25 168 SER A C 1
ATOM 1316 O O . SER A 1 168 ? 2.734 21.079 19.745 1.00 92.25 168 SER A O 1
ATOM 1318 N N . LEU A 1 169 ? 4.137 22.559 18.824 1.00 91.25 169 LEU A N 1
ATOM 1319 C CA . LEU A 1 169 ? 5.372 21.757 18.966 1.00 91.25 169 LEU A CA 1
ATOM 1320 C C . LEU A 1 169 ? 5.914 21.745 20.414 1.00 91.25 169 LEU A C 1
ATOM 1322 O O . LEU A 1 169 ? 7.096 21.948 20.661 1.00 91.25 169 LEU A O 1
ATOM 1326 N N . ASN A 1 170 ? 5.036 21.510 21.389 1.00 95.31 170 ASN A N 1
ATOM 1327 C CA . ASN A 1 170 ? 5.344 21.552 22.818 1.00 95.31 170 ASN A CA 1
ATOM 1328 C C . ASN A 1 170 ? 5.211 20.167 23.466 1.00 95.31 170 ASN A C 1
ATOM 1330 O O . ASN A 1 170 ? 4.344 19.374 23.092 1.00 95.31 170 ASN A O 1
ATOM 1334 N N . LEU A 1 171 ? 5.979 19.905 24.532 1.00 94.12 171 LEU A N 1
ATOM 1335 C CA . LEU A 1 171 ? 5.882 18.663 25.323 1.00 94.12 171 LEU A CA 1
ATOM 1336 C C . LEU A 1 171 ? 4.459 18.392 25.843 1.00 94.12 171 LEU A C 1
ATOM 1338 O O . LEU A 1 171 ? 4.017 17.244 25.885 1.00 94.12 171 LEU A O 1
ATOM 1342 N N . ARG A 1 172 ? 3.714 19.450 26.197 1.00 91.69 172 ARG A N 1
ATOM 1343 C CA . ARG A 1 172 ? 2.298 19.359 26.604 1.00 91.69 172 ARG A CA 1
ATOM 1344 C C . ARG A 1 172 ? 1.426 18.760 25.499 1.00 91.69 172 ARG A C 1
ATOM 1346 O O . ARG A 1 172 ? 0.587 17.907 25.777 1.00 91.69 172 ARG A O 1
ATOM 1353 N N . THR A 1 173 ? 1.666 19.157 24.253 1.00 93.06 173 THR A N 1
ATOM 1354 C CA . THR A 1 173 ? 0.948 18.653 23.081 1.00 93.06 173 THR A CA 1
ATOM 1355 C C . THR A 1 173 ? 1.273 17.187 22.826 1.00 93.06 173 THR A C 1
ATOM 1357 O O . THR A 1 173 ? 0.363 16.384 22.629 1.00 93.06 173 THR A O 1
ATOM 1360 N N . PHE A 1 174 ? 2.550 16.802 22.902 1.00 94.62 174 PHE A N 1
ATOM 1361 C CA . PHE A 1 174 ? 2.950 15.396 22.794 1.00 94.62 174 PHE A CA 1
ATOM 1362 C C . PHE A 1 174 ? 2.325 14.535 23.896 1.00 94.62 174 PHE A C 1
ATOM 1364 O O . PHE A 1 174 ? 1.830 13.445 23.613 1.00 94.62 174 PHE A O 1
ATOM 1371 N N . ARG A 1 175 ? 2.254 15.043 25.134 1.00 94.38 175 ARG A N 1
ATOM 1372 C CA . ARG A 1 175 ? 1.570 14.364 26.245 1.00 94.38 175 ARG A CA 1
ATOM 1373 C C . ARG A 1 175 ? 0.073 14.187 25.974 1.00 94.38 175 ARG A C 1
ATOM 1375 O O . ARG A 1 175 ? -0.455 13.099 26.189 1.00 94.38 175 ARG A O 1
ATOM 1382 N N . ALA A 1 176 ? -0.599 15.213 25.451 1.00 94.19 176 ALA A N 1
ATOM 1383 C CA . ALA A 1 176 ? -2.009 15.131 25.066 1.00 94.19 176 ALA A CA 1
ATOM 1384 C C . ALA A 1 176 ? -2.253 14.089 23.957 1.00 94.19 176 ALA A C 1
ATOM 1386 O O . ALA A 1 176 ? -3.181 13.284 24.059 1.00 94.19 176 ALA A O 1
ATOM 1387 N N . TYR A 1 177 ? -1.389 14.034 22.938 1.00 95.12 177 TYR A N 1
ATOM 1388 C CA . TYR A 1 177 ? -1.439 12.972 21.928 1.00 95.12 177 TYR A CA 1
ATOM 1389 C C . TYR A 1 177 ? -1.163 11.585 22.521 1.00 95.12 177 TYR A C 1
ATOM 1391 O O . TYR A 1 177 ? -1.839 10.627 22.147 1.00 95.12 177 TYR A O 1
ATOM 1399 N N . GLY A 1 178 ? -0.247 11.474 23.487 1.00 95.88 178 GLY A N 1
ATOM 1400 C CA . GLY A 1 178 ? -0.016 10.246 24.248 1.00 95.88 178 GLY A CA 1
ATOM 1401 C C . GLY A 1 178 ? -1.279 9.754 24.960 1.00 95.88 178 GLY A C 1
ATOM 1402 O O . GLY A 1 178 ? -1.622 8.578 24.850 1.00 95.88 178 GLY A O 1
ATOM 1403 N N . TYR A 1 179 ? -2.035 10.651 25.605 1.00 95.19 179 TYR A N 1
ATOM 1404 C CA . TYR A 1 179 ? -3.324 10.301 26.214 1.00 95.19 179 TYR A CA 1
ATOM 1405 C C . TYR A 1 179 ? -4.373 9.875 25.184 1.00 95.19 179 TYR A C 1
ATOM 1407 O O . TYR A 1 179 ? -5.105 8.915 25.433 1.00 95.19 179 TYR A O 1
ATOM 1415 N N . LEU A 1 180 ? -4.433 10.530 24.018 1.00 95.44 180 LEU A N 1
ATOM 1416 C CA . LEU A 1 180 ? -5.310 10.095 22.927 1.00 95.44 180 LEU A CA 1
ATOM 1417 C C . LEU A 1 180 ? -4.968 8.670 22.484 1.00 95.44 180 LEU A C 1
ATOM 1419 O O . LEU A 1 180 ? -5.873 7.841 22.375 1.00 95.44 180 LEU A O 1
ATOM 1423 N N . ILE A 1 181 ? -3.687 8.377 22.243 1.00 96.62 181 ILE A N 1
ATOM 1424 C CA . ILE A 1 181 ? -3.236 7.058 21.777 1.00 96.62 181 ILE A CA 1
ATOM 1425 C C . ILE A 1 181 ? -3.487 5.999 22.854 1.00 96.62 181 ILE A C 1
ATOM 1427 O O . ILE A 1 181 ? -4.040 4.945 22.547 1.00 96.62 181 ILE A O 1
ATOM 1431 N N . GLY A 1 182 ? -3.158 6.289 24.116 1.00 97.19 182 GLY A N 1
ATOM 1432 C CA . GLY A 1 182 ? -3.403 5.379 25.236 1.00 97.19 182 GLY A CA 1
ATOM 1433 C C . GLY A 1 182 ? -4.889 5.065 25.417 1.00 97.19 182 GLY A C 1
ATOM 1434 O O . GLY A 1 182 ? -5.273 3.903 25.554 1.00 97.19 182 GLY A O 1
ATOM 1435 N N . MET A 1 183 ? -5.752 6.081 25.327 1.00 95.81 183 MET A N 1
ATOM 1436 C CA . MET A 1 183 ? -7.201 5.887 25.392 1.00 95.81 183 MET A CA 1
ATOM 1437 C C . MET A 1 183 ? -7.727 5.090 24.192 1.00 95.81 183 MET A C 1
ATOM 1439 O O . MET A 1 183 ? -8.581 4.218 24.365 1.00 95.81 183 MET A O 1
ATOM 1443 N N . LEU A 1 184 ? -7.218 5.354 22.986 1.00 96.38 184 LEU A N 1
ATOM 1444 C CA . LEU A 1 184 ? -7.578 4.605 21.783 1.00 96.38 184 LEU A CA 1
ATOM 1445 C C . LEU A 1 184 ? -7.184 3.127 21.911 1.00 96.38 184 LEU A C 1
ATOM 1447 O O . LEU A 1 184 ? -8.002 2.256 21.608 1.00 96.38 184 LEU A O 1
ATOM 1451 N N . LEU A 1 185 ? -5.980 2.846 22.418 1.00 97.00 185 LEU A N 1
ATOM 1452 C CA . LEU A 1 185 ? -5.488 1.492 22.662 1.00 97.00 185 LEU A CA 1
ATOM 1453 C C . LEU A 1 185 ? -6.389 0.753 23.659 1.00 97.00 185 LEU A C 1
ATOM 1455 O O . LEU A 1 185 ? -6.893 -0.323 23.335 1.00 97.00 185 LEU A O 1
ATOM 1459 N N . LEU A 1 186 ? -6.678 1.358 24.816 1.00 96.94 186 LEU A N 1
ATOM 1460 C CA . LEU A 1 186 ? -7.547 0.760 25.834 1.00 96.94 186 LEU A CA 1
ATOM 1461 C C . LEU A 1 186 ? -8.947 0.452 25.279 1.00 96.94 186 LEU A C 1
ATOM 1463 O O . LEU A 1 186 ? -9.462 -0.657 25.441 1.00 96.94 186 LEU A O 1
ATOM 1467 N N . ARG A 1 187 ? -9.553 1.405 24.557 1.00 95.38 187 ARG A N 1
ATOM 1468 C CA . ARG A 1 187 ? -10.865 1.208 23.916 1.00 95.38 187 ARG A CA 1
ATOM 1469 C C . ARG A 1 187 ? -10.823 0.106 22.856 1.00 95.38 187 ARG A C 1
ATOM 1471 O O . ARG A 1 187 ? -11.777 -0.669 22.754 1.00 95.38 187 ARG A O 1
ATOM 1478 N N . SER A 1 188 ? -9.740 0.020 22.081 1.00 95.31 188 SER A N 1
ATOM 1479 C CA . SER A 1 188 ? -9.553 -1.019 21.063 1.00 95.31 188 SER A CA 1
ATOM 1480 C C . SER A 1 188 ? -9.421 -2.416 21.676 1.00 95.31 188 SER A C 1
ATOM 1482 O O . SER A 1 188 ? -10.034 -3.351 21.164 1.00 95.31 188 SER A O 1
ATOM 1484 N N . PHE A 1 189 ? -8.738 -2.540 22.818 1.00 96.44 189 PHE A N 1
ATOM 1485 C CA . PHE A 1 189 ? -8.579 -3.793 23.555 1.00 96.44 189 PHE A CA 1
ATOM 1486 C C . PHE A 1 189 ? -9.905 -4.277 24.158 1.00 96.44 189 PHE A C 1
ATOM 1488 O O . PHE A 1 189 ? -10.338 -5.404 23.931 1.00 96.44 189 PHE A O 1
ATOM 1495 N N . VAL A 1 190 ? -10.646 -3.396 24.838 1.00 96.75 190 VAL A N 1
ATOM 1496 C CA . VAL A 1 190 ? -11.986 -3.746 25.351 1.00 96.75 190 VAL A CA 1
ATOM 1497 C C . VAL A 1 190 ? -12.933 -4.121 24.204 1.00 96.75 190 VAL A C 1
ATOM 1499 O O . VAL A 1 190 ? -13.812 -4.978 24.335 1.00 96.75 190 VAL A O 1
ATOM 1502 N N . ARG A 1 191 ? -12.783 -3.483 23.039 1.00 95.12 191 ARG A N 1
ATOM 1503 C CA . ARG A 1 191 ? -13.557 -3.830 21.846 1.00 95.12 191 ARG A CA 1
ATOM 1504 C C . ARG A 1 191 ? -13.157 -5.184 21.261 1.00 95.12 191 ARG A C 1
ATOM 1506 O O . ARG A 1 191 ? -14.066 -5.920 20.884 1.00 95.12 191 ARG A O 1
ATOM 1513 N N . SER A 1 192 ? -11.870 -5.521 21.187 1.00 95.38 192 SER A N 1
ATOM 1514 C CA . SER A 1 192 ? -11.431 -6.820 20.665 1.00 95.38 192 SER A CA 1
ATOM 1515 C C . SER A 1 192 ? -11.992 -7.964 21.510 1.00 95.38 192 SER A C 1
ATOM 1517 O O . SER A 1 192 ? -12.535 -8.905 20.935 1.00 95.38 192 SER A O 1
ATOM 1519 N N . GLN A 1 193 ? -12.012 -7.824 22.842 1.00 96.38 193 GLN A N 1
ATOM 1520 C CA . GLN A 1 193 ? -12.610 -8.823 23.732 1.00 96.38 193 GLN A CA 1
ATOM 1521 C C . GLN A 1 193 ? -14.112 -9.007 23.475 1.00 96.38 193 GLN A C 1
ATOM 1523 O O . GLN A 1 193 ? -14.592 -10.131 23.339 1.00 96.38 193 GLN A O 1
ATOM 1528 N N . ARG A 1 194 ? -14.869 -7.906 23.349 1.00 96.12 194 ARG A N 1
ATOM 1529 C CA . ARG A 1 194 ? -16.312 -7.967 23.042 1.00 96.12 194 ARG A CA 1
ATOM 1530 C C . ARG A 1 194 ? -16.589 -8.651 21.706 1.00 96.12 194 ARG A C 1
ATOM 1532 O O . ARG A 1 194 ? -17.521 -9.441 21.591 1.00 96.12 194 ARG A O 1
ATOM 1539 N N . VAL A 1 195 ? -15.779 -8.343 20.699 1.00 94.75 195 VAL A N 1
ATOM 1540 C CA . VAL A 1 195 ? -15.889 -8.915 19.353 1.00 94.75 195 VAL A CA 1
ATOM 1541 C C . VAL A 1 195 ? -15.557 -10.403 19.371 1.00 94.75 195 VAL A C 1
ATOM 1543 O O . VAL A 1 195 ? -16.290 -11.188 18.777 1.00 94.75 195 VAL A O 1
ATOM 1546 N N . TYR A 1 196 ? -14.496 -10.788 20.075 1.00 93.62 196 TYR A N 1
ATOM 1547 C CA . TYR A 1 196 ? -14.093 -12.179 20.228 1.00 93.62 196 TYR A CA 1
ATOM 1548 C C . TYR A 1 196 ? -15.171 -13.005 20.941 1.00 93.62 196 TYR A C 1
ATOM 1550 O O . TYR A 1 196 ? -15.603 -14.030 20.419 1.00 93.62 196 TYR A O 1
ATOM 1558 N N . ASN A 1 197 ? -15.704 -12.509 22.061 1.00 96.00 197 ASN A N 1
ATOM 1559 C CA . ASN A 1 197 ? -16.795 -13.175 22.777 1.00 96.00 197 ASN A CA 1
ATOM 1560 C C . ASN A 1 197 ? -18.042 -13.334 21.885 1.00 96.00 197 ASN A C 1
ATOM 1562 O O . ASN A 1 197 ? -18.652 -14.399 21.849 1.00 96.00 197 ASN A O 1
ATOM 1566 N N . ALA A 1 198 ? -18.392 -12.309 21.101 1.00 95.81 198 ALA A N 1
ATOM 1567 C CA . ALA A 1 198 ? -19.501 -12.391 20.151 1.00 95.81 198 ALA A CA 1
ATOM 1568 C C . ALA A 1 198 ? -19.254 -13.400 19.014 1.00 95.81 198 ALA A C 1
ATOM 1570 O O . ALA A 1 198 ? -20.205 -13.985 18.499 1.00 95.81 198 ALA A O 1
ATOM 1571 N N . MET A 1 199 ? -17.998 -13.610 18.607 1.00 93.12 199 MET A N 1
ATOM 1572 C CA . MET A 1 199 ? -17.636 -14.638 17.626 1.00 93.12 199 MET A CA 1
ATOM 1573 C C . MET A 1 199 ? -17.793 -16.040 18.203 1.00 93.12 199 MET A C 1
ATOM 1575 O O . MET A 1 199 ? -18.381 -16.891 17.539 1.00 93.12 199 MET A O 1
ATOM 1579 N N . LEU A 1 200 ? -17.342 -16.264 19.440 1.00 94.06 200 LEU A N 1
ATOM 1580 C CA . LEU A 1 200 ? -17.524 -17.545 20.126 1.00 94.06 200 LEU A CA 1
ATOM 1581 C C . LEU A 1 200 ? -19.008 -17.913 20.248 1.00 94.06 200 LEU A C 1
ATOM 1583 O O . LEU A 1 200 ? -19.390 -19.022 19.887 1.00 94.06 200 LEU A O 1
ATOM 1587 N N . LEU A 1 201 ? -19.863 -16.958 20.635 1.00 96.00 201 LEU A N 1
ATOM 1588 C CA . LEU A 1 201 ? -21.318 -17.162 20.714 1.00 96.00 201 LEU A CA 1
ATOM 1589 C C . LEU A 1 201 ? -21.968 -17.499 19.361 1.00 96.00 201 LEU A C 1
ATOM 1591 O O . LEU A 1 201 ? -23.024 -18.120 19.322 1.00 96.00 201 LEU A O 1
ATOM 1595 N N . ARG A 1 202 ? -21.349 -17.100 18.244 1.00 92.81 202 ARG A N 1
ATOM 1596 C CA . ARG A 1 202 ? -21.806 -17.416 16.880 1.00 92.81 202 ARG A CA 1
ATOM 1597 C C . ARG A 1 202 ? -21.196 -18.709 16.324 1.00 92.81 202 ARG A C 1
ATOM 1599 O O . ARG A 1 202 ? -21.359 -18.979 15.138 1.00 92.81 202 ARG A O 1
ATOM 1606 N N . GLY A 1 203 ? -20.480 -19.480 17.146 1.00 91.31 203 GLY A N 1
ATOM 1607 C CA . GLY A 1 203 ? -19.857 -20.741 16.739 1.00 91.31 203 GLY A CA 1
ATOM 1608 C C . GLY A 1 203 ? -18.559 -20.570 15.947 1.00 91.31 203 GLY A C 1
ATOM 1609 O O . GLY A 1 203 ? -18.254 -21.385 15.078 1.00 91.31 203 GLY A O 1
ATOM 1610 N N . PHE A 1 204 ? -17.790 -19.504 16.195 1.00 89.00 204 PHE A N 1
ATOM 1611 C CA . PHE A 1 204 ? -16.509 -19.302 15.517 1.00 89.00 204 PHE A CA 1
ATOM 1612 C C . PHE A 1 2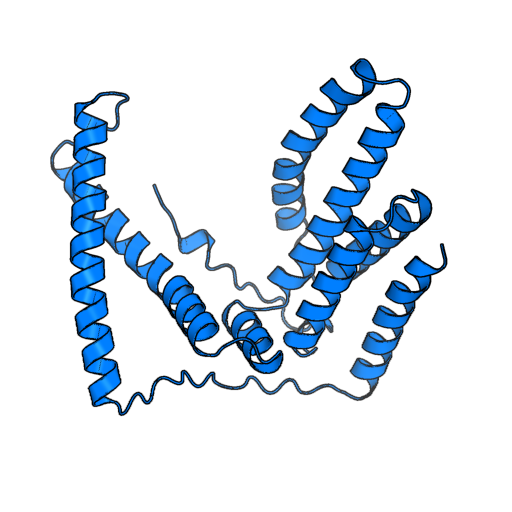04 ? -15.505 -20.412 15.860 1.00 89.00 204 PHE A C 1
ATOM 1614 O O . PHE A 1 204 ? -15.082 -20.557 17.003 1.00 89.00 204 PHE A O 1
ATOM 1621 N N . ASN A 1 205 ? -15.075 -21.150 14.839 1.00 84.62 205 ASN A N 1
ATOM 1622 C CA . ASN A 1 205 ? -14.170 -22.300 14.940 1.00 84.62 205 ASN A CA 1
ATOM 1623 C C . ASN A 1 205 ? -12.708 -21.963 14.573 1.00 84.62 205 ASN A C 1
ATOM 1625 O O . ASN A 1 205 ? -11.931 -22.845 14.218 1.00 84.62 205 ASN A O 1
ATOM 1629 N N . GLY A 1 206 ? -12.331 -20.680 14.584 1.00 78.44 206 GLY A N 1
ATOM 1630 C CA . GLY A 1 206 ? -10.995 -20.234 14.172 1.00 78.44 206 GLY A CA 1
ATOM 1631 C C . GLY A 1 206 ? -10.826 -20.023 12.665 1.00 78.44 206 GLY A C 1
ATOM 1632 O O . GLY A 1 206 ? -9.779 -19.530 12.242 1.00 78.44 206 GLY A O 1
ATOM 1633 N N . THR A 1 207 ? -11.839 -20.338 11.850 1.00 75.25 207 THR A N 1
ATOM 1634 C CA . THR A 1 207 ? -11.821 -20.087 10.403 1.00 75.25 207 THR A CA 1
ATOM 1635 C C . THR A 1 207 ? -12.777 -18.961 10.028 1.00 75.25 207 THR A C 1
ATOM 1637 O O . THR A 1 207 ? -13.915 -18.892 10.488 1.00 75.25 207 THR A O 1
ATOM 1640 N N . TYR A 1 208 ? -12.298 -18.037 9.194 1.00 74.31 208 TYR A N 1
ATOM 1641 C CA . TYR A 1 208 ? -13.112 -16.953 8.658 1.00 74.31 208 TYR A CA 1
ATOM 1642 C C . TYR A 1 208 ? -13.527 -17.310 7.232 1.00 74.31 208 TYR A C 1
ATOM 1644 O O . TYR A 1 208 ? -12.682 -17.390 6.341 1.00 74.31 208 TYR A O 1
ATOM 1652 N N . THR A 1 209 ? -14.820 -17.555 7.017 1.00 69.25 209 THR A N 1
ATOM 1653 C CA . THR A 1 209 ? -15.338 -17.901 5.687 1.00 69.25 209 THR A CA 1
ATOM 1654 C C . THR A 1 209 ? -15.647 -16.626 4.913 1.00 69.25 209 THR A C 1
ATOM 1656 O O . THR A 1 209 ? -16.498 -15.834 5.315 1.00 69.25 209 THR A O 1
ATOM 1659 N N . PHE A 1 210 ? -14.960 -16.422 3.791 1.00 69.62 210 PHE A N 1
ATOM 1660 C CA . PHE A 1 210 ? -15.234 -15.312 2.883 1.00 69.62 210 PHE A CA 1
ATOM 1661 C C . PHE A 1 210 ? -16.374 -15.679 1.929 1.00 69.62 210 PHE A C 1
ATOM 1663 O O . PHE A 1 210 ? -16.395 -16.775 1.364 1.00 69.62 210 PHE A O 1
ATOM 1670 N N . LEU A 1 211 ? -17.311 -14.750 1.711 1.00 64.94 211 LEU A N 1
ATOM 1671 C CA . LEU A 1 211 ? -18.305 -14.898 0.650 1.00 64.94 211 LEU A CA 1
ATOM 1672 C C . LEU A 1 211 ? -17.572 -14.936 -0.691 1.00 64.94 211 LEU A C 1
ATOM 1674 O O . LEU A 1 211 ? -16.861 -14.003 -1.058 1.00 64.94 211 LEU A O 1
ATOM 1678 N N . THR A 1 212 ? -17.714 -16.051 -1.402 1.00 59.94 212 THR A N 1
ATOM 1679 C CA . THR A 1 212 ? -17.023 -16.259 -2.672 1.00 59.94 212 THR A CA 1
ATOM 1680 C C . THR A 1 212 ? -17.717 -15.440 -3.751 1.00 59.94 212 THR A C 1
ATOM 1682 O O . THR A 1 212 ? -18.814 -15.789 -4.190 1.00 59.94 212 THR A O 1
ATOM 1685 N N . PHE A 1 213 ? -17.080 -14.367 -4.223 1.00 62.91 213 PHE A N 1
ATOM 1686 C CA . PHE A 1 213 ? -17.532 -13.703 -5.443 1.00 62.91 213 PHE A CA 1
ATOM 1687 C C . PHE A 1 213 ? -17.255 -14.634 -6.630 1.00 62.91 213 PHE A C 1
ATOM 1689 O O . PHE A 1 213 ? -16.104 -14.911 -6.970 1.00 62.91 213 PHE A O 1
ATOM 1696 N N . LYS A 1 214 ? -18.317 -15.182 -7.232 1.00 57.72 214 LYS A N 1
ATOM 1697 C CA . LYS A 1 214 ? -18.212 -16.064 -8.402 1.00 57.72 214 LYS A CA 1
ATOM 1698 C C . LYS A 1 214 ? -17.863 -15.210 -9.626 1.00 57.72 214 LYS A C 1
ATOM 1700 O O . LYS A 1 214 ? -18.741 -14.590 -10.223 1.00 57.72 214 LYS A O 1
ATOM 1705 N N . SER A 1 215 ? -16.587 -15.173 -10.005 1.00 64.44 215 SER A N 1
ATOM 1706 C CA . SER A 1 215 ? -16.164 -14.619 -11.293 1.00 64.44 215 SER A CA 1
ATOM 1707 C C . SER A 1 215 ? -16.671 -15.536 -12.408 1.00 64.44 215 SER A C 1
ATOM 1709 O O . SER A 1 215 ? -16.297 -16.709 -12.463 1.00 64.44 215 SER A O 1
ATOM 1711 N N . ARG A 1 216 ? -17.532 -15.029 -13.292 1.00 64.06 216 ARG A N 1
ATOM 1712 C CA . ARG A 1 216 ? -17.932 -15.746 -14.509 1.00 64.06 216 ARG A CA 1
ATOM 1713 C C . ARG A 1 216 ? -16.965 -15.361 -15.628 1.00 64.06 216 ARG A C 1
ATOM 1715 O O . ARG A 1 216 ? -17.184 -14.344 -16.279 1.00 64.06 216 ARG A O 1
ATOM 1722 N N . LEU A 1 217 ? -15.897 -16.141 -15.827 1.00 68.06 217 LEU A N 1
ATOM 1723 C CA . LEU A 1 217 ? -15.088 -15.991 -17.040 1.00 68.06 217 LEU A CA 1
ATOM 1724 C C . LEU A 1 217 ? -15.913 -16.427 -18.247 1.00 68.06 217 LEU A C 1
ATOM 1726 O O . LEU A 1 217 ? -16.489 -17.516 -18.250 1.00 68.06 217 LEU A O 1
ATOM 1730 N N . SER A 1 218 ? -15.922 -15.601 -19.286 1.00 73.44 218 SER A N 1
ATOM 1731 C CA . SER A 1 218 ? -16.375 -16.022 -20.606 1.00 73.44 218 SER A CA 1
ATOM 1732 C C . SER A 1 218 ? -15.220 -16.690 -21.369 1.00 73.44 218 SER A C 1
ATOM 1734 O O . SER A 1 218 ? -14.054 -16.390 -21.128 1.00 73.44 218 SER A O 1
ATOM 1736 N N . ARG A 1 219 ? -15.502 -17.580 -22.329 1.00 74.75 219 ARG A N 1
ATOM 1737 C CA . ARG A 1 219 ? -14.470 -18.196 -23.198 1.00 74.75 219 ARG A CA 1
ATOM 1738 C C . ARG A 1 219 ? -13.508 -17.184 -23.866 1.00 74.75 219 ARG A C 1
ATOM 1740 O O . ARG A 1 219 ? -12.304 -17.430 -23.818 1.00 74.75 219 ARG A O 1
ATOM 1747 N N . PRO A 1 220 ? -13.957 -16.032 -24.416 1.00 75.94 220 PRO A N 1
ATOM 1748 C CA . PRO A 1 220 ? -13.047 -15.006 -24.942 1.00 75.94 220 PRO A CA 1
ATOM 1749 C C . PRO A 1 220 ? -12.164 -14.345 -23.874 1.00 75.94 220 PRO A C 1
ATOM 1751 O O . PRO A 1 220 ? -11.127 -13.774 -24.208 1.00 75.94 220 PRO A O 1
ATOM 1754 N N . ASP A 1 221 ? -12.544 -14.423 -22.596 1.00 79.06 221 ASP A N 1
ATOM 1755 C CA . ASP A 1 221 ? -11.754 -13.848 -21.510 1.00 79.06 221 ASP A CA 1
ATOM 1756 C C . ASP A 1 221 ? -10.494 -14.677 -21.232 1.00 79.06 221 ASP A C 1
ATOM 1758 O O . ASP A 1 221 ? -9.454 -14.122 -20.878 1.00 79.06 221 ASP A O 1
ATOM 1762 N N . PHE A 1 222 ? -10.560 -15.991 -21.469 1.00 81.69 222 PHE A N 1
ATOM 1763 C CA . PHE A 1 222 ? -9.412 -16.887 -21.349 1.00 81.69 222 PHE A CA 1
ATOM 1764 C C . PHE A 1 222 ? -8.339 -16.583 -22.400 1.00 81.69 222 PHE A C 1
ATOM 1766 O O . PHE A 1 222 ? -7.160 -16.515 -22.067 1.00 81.69 222 PHE A O 1
ATOM 1773 N N . LEU A 1 223 ? -8.742 -16.322 -23.651 1.00 82.75 223 LEU A N 1
ATOM 1774 C CA . LEU A 1 223 ? -7.805 -15.981 -24.725 1.00 82.75 223 LEU A CA 1
ATOM 1775 C C . LEU A 1 223 ? -7.052 -14.682 -24.418 1.00 82.75 223 LEU A C 1
ATOM 1777 O O . LEU A 1 223 ? -5.831 -14.634 -24.516 1.00 82.75 223 LEU A O 1
ATOM 1781 N N . LYS A 1 224 ? -7.767 -13.641 -23.981 1.00 82.88 224 LYS A N 1
ATOM 1782 C CA . LYS A 1 224 ? -7.154 -12.363 -23.588 1.00 82.88 224 LYS A CA 1
ATOM 1783 C C . LYS A 1 224 ? -6.180 -12.524 -22.420 1.00 82.88 224 LYS A C 1
ATOM 1785 O O . LYS A 1 224 ? -5.138 -11.878 -22.401 1.00 82.88 224 LYS A O 1
ATOM 1790 N N . LEU A 1 225 ? -6.506 -13.391 -21.462 1.00 84.56 225 LEU A N 1
ATOM 1791 C CA . LEU A 1 225 ? -5.630 -13.699 -20.337 1.00 84.56 225 LEU A CA 1
ATOM 1792 C C . LEU A 1 225 ? -4.362 -14.440 -20.781 1.00 84.56 225 LEU A C 1
ATOM 1794 O O . LEU A 1 225 ? -3.269 -14.089 -20.344 1.00 84.56 225 LEU A O 1
ATOM 1798 N N . ALA A 1 226 ? -4.503 -15.419 -21.676 1.00 85.12 226 ALA A N 1
ATOM 1799 C CA . ALA A 1 226 ? -3.380 -16.159 -22.242 1.00 85.12 226 ALA A CA 1
ATOM 1800 C C . ALA A 1 226 ? -2.439 -15.240 -23.035 1.00 85.12 226 ALA A C 1
ATOM 1802 O O . ALA A 1 226 ? -1.230 -15.291 -22.831 1.00 85.12 226 ALA A O 1
ATOM 1803 N N . VAL A 1 227 ? -2.988 -14.345 -23.866 1.00 85.62 227 VAL A N 1
ATOM 1804 C CA . VAL A 1 227 ? -2.209 -13.335 -24.605 1.00 85.62 227 VAL A CA 1
ATOM 1805 C C . VAL A 1 227 ? -1.415 -12.451 -23.648 1.00 85.62 227 VAL A C 1
ATOM 1807 O O . VAL A 1 227 ? -0.239 -12.193 -23.868 1.00 85.62 227 VAL A O 1
ATOM 1810 N N . LEU A 1 228 ? -2.042 -12.015 -22.562 1.00 86.00 228 LEU A N 1
ATOM 1811 C CA . LEU A 1 228 ? -1.444 -11.106 -21.597 1.00 86.00 228 LEU A CA 1
ATOM 1812 C C . LEU A 1 228 ? -0.298 -11.772 -20.806 1.00 86.00 228 LEU A C 1
ATOM 1814 O O . LEU A 1 228 ? 0.752 -11.158 -20.621 1.00 86.00 228 LEU A O 1
ATOM 1818 N N . TYR A 1 229 ? -0.440 -13.048 -20.433 1.00 86.38 229 TYR A N 1
ATOM 1819 C CA . TYR A 1 229 ? 0.663 -13.835 -19.867 1.00 86.38 229 TYR A CA 1
ATOM 1820 C C . TYR A 1 229 ? 1.769 -14.131 -20.887 1.00 86.38 229 TYR A C 1
ATOM 1822 O O . TYR A 1 229 ? 2.943 -14.036 -20.540 1.00 86.38 229 TYR A O 1
ATOM 1830 N N . ALA A 1 230 ? 1.422 -14.455 -22.135 1.00 86.31 230 ALA A N 1
ATOM 1831 C CA . ALA A 1 230 ? 2.405 -14.688 -23.191 1.00 86.31 230 ALA A CA 1
ATOM 1832 C C . ALA A 1 230 ? 3.251 -13.433 -23.455 1.00 86.31 230 ALA A C 1
ATOM 1834 O O . ALA A 1 230 ? 4.469 -13.529 -23.586 1.00 86.31 230 ALA A O 1
ATOM 1835 N N . LEU A 1 231 ? 2.622 -12.253 -23.447 1.00 85.56 231 LEU A N 1
ATOM 1836 C CA . LEU A 1 231 ? 3.305 -10.968 -23.590 1.00 85.56 231 LEU A CA 1
ATOM 1837 C C . LEU A 1 231 ? 4.286 -10.739 -22.431 1.00 85.56 231 LEU A C 1
ATOM 1839 O O . LEU A 1 231 ? 5.422 -10.345 -22.665 1.00 85.56 231 LEU A O 1
ATOM 1843 N N . LEU A 1 232 ? 3.894 -11.074 -21.197 1.00 86.62 232 LEU A N 1
ATOM 1844 C CA . LEU A 1 232 ? 4.780 -11.000 -20.033 1.00 86.62 232 LEU A CA 1
ATOM 1845 C C . LEU A 1 232 ? 5.975 -11.962 -20.138 1.00 86.62 232 LEU A C 1
ATOM 1847 O O . LEU A 1 232 ? 7.095 -11.567 -19.828 1.00 86.62 232 LEU A O 1
ATOM 1851 N N . VAL A 1 233 ? 5.763 -13.198 -20.601 1.00 85.44 233 VAL A N 1
ATOM 1852 C CA . VAL A 1 233 ? 6.849 -14.176 -20.808 1.00 85.44 233 VAL A CA 1
ATOM 1853 C C . VAL A 1 233 ? 7.784 -13.743 -21.938 1.00 85.44 233 VAL A C 1
ATOM 1855 O O . VAL A 1 233 ? 8.992 -13.922 -21.815 1.00 85.44 233 VAL A O 1
ATOM 1858 N N . GLY A 1 234 ? 7.264 -13.104 -22.990 1.00 82.19 234 GLY A N 1
ATOM 1859 C CA . GLY A 1 234 ? 8.079 -12.529 -24.064 1.00 82.19 234 GLY A CA 1
ATOM 1860 C C . GLY A 1 234 ? 9.114 -11.517 -23.561 1.00 82.19 234 GLY A C 1
ATOM 1861 O O . GLY A 1 234 ? 10.192 -11.416 -24.134 1.00 82.19 234 GLY A O 1
ATOM 1862 N N . CYS A 1 235 ? 8.844 -10.846 -22.436 1.00 82.81 235 CYS A N 1
ATOM 1863 C CA . CYS A 1 235 ? 9.806 -9.949 -21.795 1.00 82.81 235 CYS A CA 1
ATOM 1864 C C . CYS A 1 235 ? 11.062 -10.665 -21.271 1.00 82.81 235 CYS A C 1
ATOM 1866 O O . CYS A 1 235 ? 12.106 -10.036 -21.168 1.00 82.81 235 CYS A O 1
ATOM 1868 N N . LEU A 1 236 ? 10.976 -11.951 -20.913 1.00 79.44 236 LEU A N 1
ATOM 1869 C CA . LEU A 1 236 ? 12.128 -12.724 -20.427 1.00 79.44 236 LEU A CA 1
ATOM 1870 C C . LEU A 1 236 ? 13.101 -13.105 -21.549 1.00 79.44 236 LEU A C 1
ATOM 1872 O O . LEU A 1 236 ? 14.215 -13.525 -21.257 1.00 79.44 236 LEU A O 1
ATOM 1876 N N . MET A 1 237 ? 12.679 -12.992 -22.812 1.00 75.31 237 MET A N 1
ATOM 1877 C CA . MET A 1 237 ? 13.520 -13.287 -23.975 1.00 75.31 237 MET A CA 1
ATOM 1878 C C . MET A 1 237 ? 14.254 -12.056 -24.531 1.00 75.31 237 MET A C 1
ATOM 1880 O O . MET A 1 237 ? 15.014 -12.205 -25.485 1.00 75.31 237 MET A O 1
ATOM 1884 N N . VAL A 1 238 ? 14.029 -10.868 -23.954 1.00 68.62 238 VAL A N 1
ATOM 1885 C CA . VAL A 1 238 ? 14.633 -9.579 -24.347 1.00 68.62 238 VAL A CA 1
ATOM 1886 C C . VAL A 1 238 ? 15.682 -9.143 -23.329 1.00 68.62 238 VAL A C 1
ATOM 1888 O O . VAL A 1 238 ? 16.792 -8.770 -23.760 1.00 68.62 238 VAL A O 1
#